Protein AF-A0A6I1LCX9-F1 (afdb_monomer_lite)

Sequence (262 aa):
MDWLRLWHDMPNDPKWRTIARISGQPISLVQAMYVHLLVDASRNVTRGHVTVTKEDIASALDVTDEQVEVVFLAMQGRVMDGDKLSGWEGRQPKREDSGNPETGAKSAAQRKKDQRDRERAEKENAGSHAPSRAVTKSHDRLDTDTEEDQKPPLPPLAENPAPTPDPKPKRKSRLPEPFNVTGDMRKWAAERAPGVSLVNETEKFVNYWRGNGSTKADWIATWRNWLLKAQEDANRRVIAPPRTSQPPLNMSSTAWAEEPIL

Radius of gyration: 34.53 Å; chains: 1; bounding box: 112×52×72 Å

Structure (mmCIF, N/CA/C/O backbone):
data_AF-A0A6I1LCX9-F1
#
_entry.id   AF-A0A6I1LCX9-F1
#
loop_
_atom_site.group_PDB
_atom_site.id
_atom_site.type_symbol
_atom_site.label_atom_id
_atom_site.label_alt_id
_atom_site.label_comp_id
_atom_site.label_asym_id
_atom_site.label_entity_id
_atom_site.label_seq_id
_atom_site.pdbx_PDB_ins_code
_atom_site.Cartn_x
_atom_site.Cartn_y
_atom_site.Cartn_z
_atom_site.occupancy
_atom_site.B_iso_or_equiv
_atom_site.auth_seq_id
_atom_site.auth_comp_id
_atom_site.auth_asym_id
_atom_site.auth_atom_id
_atom_site.pdbx_PDB_model_num
ATOM 1 N N . MET A 1 1 ? 2.646 14.060 -4.950 1.00 56.38 1 MET A N 1
ATOM 2 C CA . MET A 1 1 ? 1.528 13.147 -4.639 1.00 56.38 1 MET A CA 1
ATOM 3 C C . MET A 1 1 ? 2.176 11.875 -4.142 1.00 56.38 1 MET A C 1
ATOM 5 O O . MET A 1 1 ? 2.825 11.201 -4.936 1.00 56.38 1 MET A O 1
ATOM 9 N N . ASP A 1 2 ? 2.106 11.619 -2.843 1.00 78.44 2 ASP A N 1
ATOM 10 C CA . ASP A 1 2 ? 2.839 10.508 -2.233 1.00 78.44 2 ASP A CA 1
ATOM 11 C C . ASP A 1 2 ? 1.961 9.259 -2.203 1.00 78.44 2 ASP A C 1
ATOM 13 O O . ASP A 1 2 ? 0.737 9.351 -2.109 1.00 78.44 2 ASP A O 1
ATOM 17 N N . TRP A 1 3 ? 2.585 8.091 -2.318 1.00 83.88 3 TRP A N 1
ATOM 18 C CA . TRP A 1 3 ? 1.897 6.809 -2.425 1.00 83.88 3 TRP A CA 1
ATOM 19 C C . TRP A 1 3 ? 2.634 5.735 -1.621 1.00 83.88 3 TRP A C 1
ATOM 21 O O . TRP A 1 3 ? 3.833 5.839 -1.354 1.00 83.88 3 TRP A O 1
ATOM 31 N N . LEU A 1 4 ? 1.894 4.699 -1.235 1.00 90.31 4 LEU A N 1
ATOM 32 C CA . LEU A 1 4 ? 2.405 3.499 -0.577 1.00 90.31 4 LEU A CA 1
ATOM 33 C C . LEU A 1 4 ? 1.848 2.262 -1.276 1.00 90.31 4 LEU A C 1
ATOM 35 O O . LEU A 1 4 ? 0.843 2.338 -1.987 1.00 90.31 4 LEU A O 1
ATOM 39 N N . ARG A 1 5 ? 2.483 1.110 -1.071 1.00 89.56 5 ARG A N 1
ATOM 40 C CA . ARG A 1 5 ? 2.041 -0.155 -1.666 1.00 89.56 5 ARG A CA 1
ATOM 41 C C . ARG A 1 5 ? 1.150 -0.954 -0.731 1.00 89.56 5 ARG A C 1
ATOM 43 O O . ARG A 1 5 ? 1.492 -1.174 0.427 1.00 89.56 5 ARG A O 1
ATOM 50 N N . LEU A 1 6 ? 0.055 -1.473 -1.272 1.00 92.12 6 LEU A N 1
ATOM 51 C CA . LEU A 1 6 ? -0.697 -2.575 -0.680 1.00 92.12 6 LEU A CA 1
ATOM 52 C C . LEU A 1 6 ? -0.411 -3.844 -1.486 1.00 92.12 6 LEU A C 1
ATOM 54 O O . LEU A 1 6 ? -0.193 -3.783 -2.697 1.00 92.12 6 LEU A O 1
ATOM 58 N N . TRP A 1 7 ? -0.381 -4.994 -0.815 1.00 89.19 7 TRP A N 1
ATOM 59 C CA . TRP A 1 7 ? -0.272 -6.292 -1.481 1.00 89.19 7 TRP A CA 1
ATOM 60 C C . TRP A 1 7 ? -1.672 -6.832 -1.793 1.00 89.19 7 TRP A C 1
ATOM 62 O O . TRP A 1 7 ? -2.615 -6.553 -1.057 1.00 89.19 7 TRP A O 1
ATOM 72 N N . HIS A 1 8 ? -1.818 -7.603 -2.875 1.00 91.50 8 HIS A N 1
ATOM 73 C CA . HIS A 1 8 ? -3.132 -8.067 -3.350 1.00 91.50 8 HIS A CA 1
ATOM 74 C C . HIS A 1 8 ? -3.937 -8.827 -2.292 1.00 91.50 8 HIS A C 1
ATOM 76 O O . HIS A 1 8 ? -5.143 -8.638 -2.187 1.00 91.50 8 HIS A O 1
ATOM 82 N N . ASP A 1 9 ? -3.262 -9.645 -1.485 1.00 92.31 9 ASP A N 1
ATOM 83 C CA . ASP A 1 9 ? -3.901 -10.453 -0.446 1.00 92.31 9 ASP A CA 1
ATOM 84 C C . ASP A 1 9 ? -4.105 -9.698 0.882 1.00 92.31 9 ASP A C 1
ATOM 86 O O . ASP A 1 9 ? -4.509 -10.291 1.880 1.00 92.31 9 ASP A O 1
ATOM 90 N N . MET A 1 10 ? -3.837 -8.382 0.923 1.00 94.06 10 MET A N 1
ATOM 91 C CA . MET A 1 10 ? -3.996 -7.580 2.140 1.00 94.06 10 MET A CA 1
ATOM 92 C C . MET A 1 10 ? -5.406 -7.718 2.723 1.00 94.06 10 MET A C 1
ATOM 94 O O . MET A 1 10 ? -5.477 -8.104 3.882 1.00 94.06 10 MET A O 1
ATOM 98 N N . PRO A 1 11 ? -6.522 -7.550 1.985 1.00 94.56 11 PRO A N 1
ATOM 99 C CA . PRO A 1 11 ? -7.861 -7.658 2.579 1.00 94.56 11 PRO A CA 1
ATOM 100 C C . PRO A 1 11 ? -8.222 -9.062 3.097 1.00 94.56 11 PRO A C 1
ATOM 102 O O . PRO A 1 11 ? -9.166 -9.207 3.874 1.00 94.56 11 PRO A O 1
ATOM 105 N N . ASN A 1 12 ? -7.489 -10.104 2.693 1.00 94.50 12 ASN A N 1
ATOM 106 C CA . ASN A 1 12 ? -7.807 -11.495 3.019 1.00 94.50 12 ASN A CA 1
ATOM 107 C C . ASN A 1 12 ? -6.927 -12.101 4.122 1.00 94.50 12 ASN A C 1
ATOM 109 O O . ASN A 1 12 ? -7.307 -13.154 4.645 1.00 94.50 12 ASN A O 1
ATOM 113 N N . ASP A 1 13 ? -5.813 -11.450 4.495 1.00 94.50 13 ASP A N 1
ATOM 114 C CA . ASP A 1 13 ? -4.817 -11.973 5.444 1.00 94.50 13 ASP A CA 1
ATOM 115 C C . ASP A 1 13 ? -5.493 -12.511 6.732 1.00 94.50 13 ASP A C 1
ATOM 117 O O . ASP A 1 13 ? -6.259 -11.794 7.395 1.00 94.50 13 ASP A O 1
ATOM 121 N N . PRO A 1 14 ? -5.241 -13.778 7.127 1.00 95.06 14 PRO A N 1
ATOM 122 C CA . PRO A 1 14 ? -5.884 -14.402 8.287 1.00 95.06 14 PRO A CA 1
ATOM 123 C C . PRO A 1 14 ? -5.588 -13.688 9.617 1.00 95.06 14 PRO A C 1
ATOM 125 O O . PRO A 1 14 ? -6.328 -13.875 10.594 1.00 95.06 14 PRO A O 1
ATOM 128 N N . LYS A 1 15 ? -4.559 -12.829 9.674 1.00 95.25 15 LYS A N 1
ATOM 129 C CA . LYS A 1 15 ? -4.294 -11.970 10.835 1.00 95.25 15 LYS A CA 1
ATOM 130 C C . LYS A 1 15 ? -5.473 -11.055 11.154 1.00 95.25 15 LYS A C 1
ATOM 132 O O . LYS A 1 15 ? -5.780 -10.909 12.331 1.00 95.25 15 LYS A O 1
ATOM 137 N N . TRP A 1 16 ? -6.192 -10.516 10.165 1.00 97.19 16 TRP A N 1
ATOM 138 C CA . TRP A 1 16 ? -7.318 -9.605 10.425 1.00 97.19 16 TRP A CA 1
ATOM 139 C C . TRP A 1 16 ? -8.480 -10.295 11.131 1.00 97.19 16 TRP A C 1
ATOM 141 O O . TRP A 1 16 ? -9.010 -9.758 12.098 1.00 97.19 16 TRP A O 1
ATOM 151 N N . ARG A 1 17 ? -8.815 -11.526 10.722 1.00 96.50 17 ARG A N 1
ATOM 152 C CA . ARG A 1 17 ? -9.814 -12.362 11.416 1.00 96.50 17 ARG A CA 1
ATOM 153 C C . ARG A 1 17 ? -9.371 -12.702 12.842 1.00 96.50 17 ARG A C 1
ATOM 155 O O . ARG A 1 17 ? -10.195 -12.753 13.749 1.00 96.50 17 ARG A O 1
ATOM 162 N N . THR A 1 18 ? -8.069 -12.903 13.048 1.00 96.94 18 THR A N 1
ATOM 163 C CA . THR A 1 18 ? -7.496 -13.163 14.376 1.00 96.94 18 THR A CA 1
ATOM 164 C C . THR A 1 18 ? -7.564 -11.929 15.276 1.00 96.94 18 THR A C 1
ATOM 166 O O . THR A 1 18 ? -7.966 -12.055 16.428 1.00 96.94 18 THR A O 1
ATOM 169 N N . ILE A 1 19 ? -7.213 -10.751 14.754 1.00 97.62 19 ILE A N 1
ATOM 170 C CA . ILE A 1 19 ? -7.257 -9.471 15.473 1.00 97.62 19 ILE A CA 1
ATOM 171 C C . ILE A 1 19 ? -8.706 -9.120 15.824 1.00 97.62 19 ILE A C 1
ATOM 173 O O . ILE A 1 19 ? -8.991 -8.936 17.000 1.00 97.62 19 ILE A O 1
ATOM 177 N N . ALA A 1 20 ? -9.626 -9.156 14.853 1.00 97.56 20 ALA A N 1
ATOM 178 C CA . ALA A 1 20 ? -11.060 -8.913 15.053 1.00 97.56 20 ALA A CA 1
ATOM 179 C C . ALA A 1 20 ? -11.669 -9.802 16.155 1.00 97.56 20 ALA A C 1
ATOM 181 O O . ALA A 1 20 ? -12.400 -9.326 17.019 1.00 97.56 20 ALA A O 1
ATOM 182 N N . ARG A 1 21 ? -11.315 -11.095 16.183 1.00 97.38 21 ARG A N 1
ATOM 183 C CA . ARG A 1 21 ? -11.774 -12.031 17.224 1.00 97.38 21 ARG A CA 1
ATOM 184 C C . ARG A 1 21 ? -11.208 -11.723 18.617 1.00 97.38 21 ARG A C 1
ATOM 186 O O . ARG A 1 21 ? -11.840 -12.081 19.603 1.00 97.38 21 ARG A O 1
ATOM 193 N N . ILE A 1 22 ? -10.019 -11.125 18.710 1.00 96.94 22 ILE A N 1
ATOM 194 C CA . ILE A 1 22 ? -9.373 -10.782 19.990 1.00 96.94 22 ILE A CA 1
ATOM 195 C C . ILE A 1 22 ? -9.860 -9.423 20.505 1.00 96.94 22 ILE A C 1
ATOM 197 O O . ILE A 1 22 ? -10.099 -9.291 21.699 1.00 96.94 22 ILE A O 1
ATOM 201 N N . SER A 1 23 ? -10.032 -8.435 19.624 1.00 96.81 23 SER A N 1
ATOM 202 C CA . SER A 1 23 ? -10.511 -7.093 19.981 1.00 96.81 23 SER A CA 1
ATOM 203 C C . SER A 1 23 ? -12.036 -6.991 20.109 1.00 96.81 23 SER A C 1
ATOM 205 O O . SER A 1 23 ? -12.542 -5.982 20.593 1.00 96.81 23 SER A O 1
ATOM 207 N N . GLY A 1 24 ? -12.780 -7.992 19.625 1.00 97.31 24 GLY A N 1
ATOM 208 C CA . GLY A 1 24 ? -14.243 -7.957 19.536 1.00 97.31 24 GLY A CA 1
ATOM 209 C C . GLY A 1 24 ? -14.786 -6.996 18.469 1.00 97.31 24 GLY A C 1
ATOM 210 O O . GLY A 1 24 ? -15.997 -6.825 18.371 1.00 97.31 24 GLY A O 1
ATOM 211 N N . GLN A 1 25 ? -13.914 -6.373 17.670 1.00 98.00 25 GLN A N 1
ATOM 212 C CA . GLN A 1 25 ? -14.281 -5.360 16.678 1.00 98.00 25 GLN A CA 1
ATOM 213 C C . GLN A 1 25 ? -14.473 -5.954 15.273 1.00 98.00 25 GLN A C 1
ATOM 215 O O . GLN A 1 25 ? -13.854 -6.970 14.939 1.00 98.00 25 GLN A O 1
ATOM 220 N N . PRO A 1 26 ? -15.290 -5.326 14.406 1.00 97.38 26 PRO A N 1
ATOM 221 C CA . PRO A 1 26 ? -15.499 -5.807 13.045 1.00 97.38 26 PRO A CA 1
ATOM 222 C C . PRO A 1 26 ? -14.208 -5.760 12.215 1.00 97.38 26 PRO A C 1
ATOM 224 O O . PRO A 1 26 ? -13.372 -4.865 12.353 1.00 97.38 26 PRO A O 1
ATOM 227 N N . ILE A 1 27 ? -14.064 -6.715 11.291 1.00 96.88 27 ILE A N 1
ATOM 228 C CA . ILE A 1 27 ? -12.878 -6.827 10.425 1.00 96.88 27 ILE A CA 1
ATOM 229 C C . ILE A 1 27 ? -12.655 -5.581 9.551 1.00 96.88 27 ILE A C 1
ATOM 231 O O . ILE A 1 27 ? -11.511 -5.247 9.254 1.00 96.88 27 ILE A O 1
ATOM 235 N N . SER A 1 28 ? -13.727 -4.869 9.190 1.00 96.94 28 SER A N 1
ATOM 236 C CA . SER A 1 28 ? -13.670 -3.592 8.474 1.00 96.94 28 SER A CA 1
ATOM 237 C C . SER A 1 28 ? -12.917 -2.525 9.268 1.00 96.94 28 SER A C 1
ATOM 239 O O . SER A 1 28 ? -12.019 -1.898 8.714 1.00 96.94 28 SER A O 1
ATOM 241 N N . LEU A 1 29 ? -13.207 -2.374 10.567 1.00 97.38 29 LEU A N 1
ATOM 242 C CA . LEU A 1 29 ? -12.502 -1.432 11.441 1.00 97.38 29 LEU A CA 1
ATOM 243 C C . LEU A 1 29 ? -11.022 -1.808 11.574 1.00 97.38 29 LEU A C 1
ATOM 245 O O . LEU A 1 29 ? -10.152 -0.958 11.415 1.00 97.38 29 LEU A O 1
ATOM 249 N N . VAL A 1 30 ? -10.723 -3.096 11.771 1.00 97.81 30 VAL A N 1
ATOM 250 C CA . VAL A 1 30 ? -9.339 -3.600 11.842 1.00 97.81 30 VAL A CA 1
ATOM 251 C C . VAL A 1 30 ? -8.547 -3.269 10.568 1.00 97.81 30 VAL A C 1
ATOM 253 O O . VAL A 1 30 ? -7.400 -2.830 10.650 1.00 97.81 30 VAL A O 1
ATOM 256 N N . GLN A 1 31 ? -9.146 -3.457 9.390 1.00 97.50 31 GLN A N 1
ATOM 257 C CA . GLN A 1 31 ? -8.497 -3.148 8.112 1.00 97.50 31 GLN A CA 1
ATOM 258 C C . GLN A 1 31 ? -8.354 -1.640 7.882 1.00 97.50 31 GLN A C 1
ATOM 260 O O . GLN A 1 31 ? -7.280 -1.196 7.479 1.00 97.50 31 GLN A O 1
ATOM 265 N N . ALA A 1 32 ? -9.392 -0.853 8.178 1.00 97.31 32 ALA A N 1
ATOM 266 C CA . ALA A 1 32 ? -9.361 0.602 8.060 1.00 97.31 32 ALA A CA 1
ATOM 267 C C . ALA A 1 32 ? -8.274 1.212 8.959 1.00 97.31 32 ALA A C 1
ATOM 269 O O . ALA A 1 32 ? -7.414 1.949 8.475 1.00 97.31 32 ALA A O 1
ATOM 270 N N . MET A 1 33 ? -8.219 0.803 10.231 1.00 97.06 33 MET A N 1
ATOM 271 C CA . MET A 1 33 ? -7.155 1.197 11.154 1.00 97.06 33 MET A CA 1
ATOM 272 C C . MET A 1 33 ? -5.769 0.834 10.621 1.00 97.06 33 MET A C 1
ATOM 274 O O . MET A 1 33 ? -4.882 1.682 10.608 1.00 97.06 33 MET A O 1
ATOM 278 N N . TYR A 1 34 ? -5.567 -0.390 10.119 1.00 96.69 34 TYR A N 1
ATOM 279 C CA . TYR A 1 34 ? -4.268 -0.780 9.566 1.00 96.69 34 TYR A CA 1
ATOM 280 C C . TYR A 1 34 ? -3.856 0.072 8.352 1.00 96.69 34 TYR A C 1
ATOM 282 O O . TYR A 1 34 ? -2.681 0.412 8.208 1.00 96.69 34 TYR A O 1
ATOM 290 N N . VAL A 1 35 ? -4.808 0.470 7.503 1.00 96.06 35 VAL A N 1
ATOM 291 C CA . VAL A 1 35 ? -4.551 1.395 6.388 1.00 96.06 35 VAL A CA 1
ATOM 292 C C . VAL A 1 35 ? -4.183 2.795 6.893 1.00 96.06 35 VAL A C 1
ATOM 294 O O . VAL A 1 35 ? -3.235 3.378 6.369 1.00 96.06 35 VAL A O 1
ATOM 297 N N . HIS A 1 36 ? -4.840 3.315 7.934 1.00 95.62 36 HIS A N 1
ATOM 298 C CA . HIS A 1 36 ? -4.474 4.603 8.543 1.00 95.62 36 HIS A CA 1
ATOM 299 C C . HIS A 1 36 ? -3.053 4.564 9.128 1.00 95.62 36 HIS A C 1
ATOM 301 O O . HIS A 1 36 ? -2.239 5.436 8.819 1.00 95.62 36 HIS A O 1
ATOM 307 N N . LEU A 1 37 ? -2.712 3.500 9.866 1.00 95.31 37 LEU A N 1
ATOM 308 C CA . LEU A 1 37 ? -1.365 3.272 10.402 1.00 95.31 37 LEU A CA 1
ATOM 309 C C . LEU A 1 37 ? -0.307 3.170 9.284 1.00 95.31 37 LEU A C 1
ATOM 311 O O . LEU A 1 37 ? 0.779 3.729 9.413 1.00 95.31 37 LEU A O 1
ATOM 315 N N . LEU A 1 38 ? -0.612 2.502 8.162 1.00 94.75 38 LEU A N 1
ATOM 316 C CA . LEU A 1 38 ? 0.270 2.445 6.985 1.00 94.75 38 LEU A CA 1
ATOM 317 C C . LEU A 1 38 ? 0.491 3.825 6.342 1.00 94.75 38 LEU A C 1
ATOM 319 O O . LEU A 1 38 ? 1.610 4.122 5.916 1.00 94.75 38 LEU A O 1
ATOM 323 N N . VAL A 1 39 ? -0.559 4.646 6.232 1.00 93.94 39 VAL A N 1
ATOM 324 C CA . VAL A 1 39 ? -0.489 5.994 5.642 1.00 93.94 39 VAL A CA 1
ATOM 325 C C . VAL A 1 39 ? 0.350 6.924 6.511 1.00 93.94 39 VAL A C 1
ATOM 327 O O . VAL A 1 39 ? 1.242 7.595 5.986 1.00 93.94 39 VAL A O 1
ATOM 330 N N . ASP A 1 40 ? 0.117 6.917 7.822 1.00 93.81 40 ASP A N 1
ATOM 331 C CA . ASP A 1 40 ? 0.915 7.665 8.793 1.00 93.81 40 ASP A CA 1
ATOM 332 C C . ASP A 1 40 ? 2.386 7.217 8.755 1.00 93.81 40 ASP A C 1
ATOM 334 O O . ASP A 1 40 ? 3.278 8.018 8.472 1.00 93.81 40 ASP A O 1
ATOM 338 N N . ALA A 1 41 ? 2.646 5.908 8.837 1.00 92.62 41 ALA A N 1
ATOM 339 C CA . ALA A 1 41 ? 3.993 5.349 8.730 1.00 92.62 41 ALA A CA 1
ATOM 340 C C . ALA A 1 41 ? 4.692 5.623 7.384 1.00 92.62 41 ALA A C 1
ATOM 342 O O . ALA A 1 41 ? 5.926 5.625 7.320 1.00 92.62 41 ALA A O 1
ATOM 343 N N . SER A 1 42 ? 3.944 5.877 6.302 1.00 90.19 42 SER A N 1
ATOM 344 C CA . SER A 1 42 ? 4.514 6.308 5.018 1.00 90.19 42 SER A CA 1
ATOM 345 C C . SER A 1 42 ? 4.925 7.779 5.013 1.00 90.19 42 SER A C 1
ATOM 347 O O . SER A 1 42 ? 5.873 8.122 4.301 1.00 90.19 42 SER A O 1
ATOM 349 N N . ARG A 1 43 ? 4.199 8.625 5.755 1.00 87.50 43 ARG A N 1
ATOM 350 C CA . ARG A 1 43 ? 4.391 10.081 5.857 1.00 87.50 43 ARG A CA 1
ATOM 351 C C . ARG A 1 43 ? 5.376 10.486 6.954 1.00 87.50 43 ARG A C 1
ATOM 353 O O . ARG A 1 43 ? 5.979 11.550 6.847 1.00 87.50 43 ARG A O 1
ATOM 360 N N . ASN A 1 44 ? 5.548 9.651 7.974 1.00 85.38 44 ASN A N 1
ATOM 361 C CA . ASN A 1 44 ? 6.439 9.906 9.098 1.00 85.38 44 ASN A CA 1
ATOM 362 C C . ASN A 1 44 ? 7.900 10.096 8.641 1.00 85.38 44 ASN A C 1
ATOM 364 O O . ASN A 1 44 ? 8.407 9.371 7.777 1.00 85.38 44 ASN A O 1
ATOM 368 N N . VAL A 1 45 ? 8.594 11.044 9.281 1.00 81.31 45 VAL A N 1
ATOM 369 C CA . VAL A 1 45 ? 10.039 11.288 9.148 1.00 81.31 45 VAL A CA 1
ATOM 370 C C . VAL A 1 45 ? 10.821 9.985 9.345 1.00 81.31 45 VAL A C 1
ATOM 372 O O . VAL A 1 45 ? 11.683 9.636 8.530 1.00 81.31 45 VAL A O 1
ATOM 375 N N . THR A 1 46 ? 10.466 9.212 10.376 1.00 84.50 46 THR A N 1
ATOM 376 C CA . THR A 1 46 ? 11.034 7.884 10.634 1.00 84.50 46 THR A CA 1
ATOM 377 C C . THR A 1 46 ? 10.164 6.816 9.978 1.00 84.50 46 THR A C 1
ATOM 379 O O . THR A 1 46 ? 9.452 6.061 10.638 1.00 84.50 46 THR A O 1
ATOM 382 N N . ARG A 1 47 ? 10.210 6.765 8.644 1.00 83.25 47 ARG A N 1
ATOM 383 C CA . ARG A 1 47 ? 9.334 5.920 7.820 1.00 83.25 47 ARG A CA 1
ATOM 384 C C . ARG A 1 47 ? 9.206 4.479 8.347 1.00 83.25 47 ARG A C 1
ATOM 386 O O . ARG A 1 47 ? 10.216 3.818 8.593 1.00 83.25 47 ARG A O 1
ATOM 393 N N . GLY A 1 48 ? 7.974 3.992 8.474 1.00 88.69 48 GLY A N 1
ATOM 394 C CA . GLY A 1 48 ? 7.645 2.700 9.090 1.00 88.69 48 GLY A CA 1
ATOM 395 C C . GLY A 1 48 ? 7.281 2.760 10.575 1.00 88.69 48 GLY A C 1
ATOM 396 O O . GLY A 1 48 ? 6.892 1.730 11.123 1.00 88.69 48 GLY A O 1
ATOM 397 N N . HIS A 1 49 ? 7.375 3.935 11.203 1.00 91.19 49 HIS A N 1
ATOM 398 C CA . HIS A 1 49 ? 6.898 4.186 12.564 1.00 91.19 49 HIS A CA 1
ATOM 399 C C . HIS A 1 49 ? 5.610 5.003 12.532 1.00 91.19 49 HIS A C 1
ATOM 401 O O . HIS A 1 49 ? 5.438 5.873 11.678 1.00 91.19 49 HIS A O 1
ATOM 407 N N . VAL A 1 50 ? 4.729 4.716 13.474 1.00 92.25 50 VAL A N 1
ATOM 408 C CA . VAL A 1 50 ? 3.442 5.369 13.679 1.00 92.25 50 VAL A CA 1
ATOM 409 C C . VAL A 1 50 ? 3.610 6.480 14.719 1.00 92.25 50 VAL A C 1
ATOM 411 O O . VAL A 1 50 ? 4.330 6.319 15.699 1.00 92.25 50 VAL A O 1
ATOM 414 N N . THR A 1 51 ? 2.961 7.613 14.488 1.00 92.50 51 THR A N 1
ATOM 415 C CA . THR A 1 51 ? 2.872 8.773 15.388 1.00 92.50 51 THR A CA 1
ATOM 416 C C . THR A 1 51 ? 1.453 9.334 15.516 1.00 92.50 51 THR A C 1
ATOM 418 O O . THR A 1 51 ? 1.231 10.186 16.372 1.00 92.50 51 THR A O 1
ATOM 421 N N . VAL A 1 52 ? 0.499 8.886 14.689 1.00 90.81 52 VAL A N 1
ATOM 422 C CA . VAL A 1 52 ? -0.917 9.277 14.797 1.00 90.81 52 VAL A CA 1
ATOM 423 C C . VAL A 1 52 ? -1.507 8.875 16.154 1.00 90.81 52 VAL A C 1
ATOM 425 O O . VAL A 1 52 ? -1.213 7.796 16.677 1.00 90.81 52 VAL A O 1
ATOM 428 N N . THR A 1 53 ? -2.340 9.740 16.736 1.00 92.75 53 THR A N 1
ATOM 429 C CA . THR A 1 53 ? -2.972 9.462 18.031 1.00 92.75 53 THR A CA 1
ATOM 430 C C . THR A 1 53 ? -4.167 8.513 17.882 1.00 92.75 53 THR A C 1
ATOM 432 O O . THR A 1 53 ? -4.704 8.308 16.791 1.00 92.75 53 THR A O 1
ATOM 435 N N . LYS A 1 54 ? -4.608 7.914 18.996 1.00 93.12 54 LYS A N 1
ATOM 436 C CA . LYS A 1 54 ? -5.827 7.087 19.012 1.00 93.12 54 LYS A CA 1
ATOM 437 C C . LYS A 1 54 ? -7.071 7.935 18.717 1.00 93.12 54 LYS A C 1
ATOM 439 O O . LYS A 1 54 ? -7.902 7.502 17.927 1.00 93.12 54 LYS A O 1
ATOM 444 N N . GLU A 1 55 ? -7.123 9.143 19.279 1.00 94.38 55 GLU A N 1
ATOM 445 C CA . GLU A 1 55 ? -8.190 10.140 19.097 1.00 94.38 55 GLU A CA 1
ATOM 446 C C . GLU A 1 55 ? -8.335 10.560 17.620 1.00 94.38 55 GLU A C 1
ATOM 448 O O . GLU A 1 55 ? -9.449 10.638 17.099 1.00 94.38 55 GLU A O 1
ATOM 453 N N . ASP A 1 56 ? -7.218 10.752 16.903 1.00 94.94 56 ASP A N 1
ATOM 454 C CA . ASP A 1 56 ? -7.222 11.047 15.460 1.00 94.94 56 ASP A CA 1
ATOM 455 C C . ASP A 1 56 ? -7.805 9.883 14.641 1.00 94.94 56 ASP A C 1
ATOM 457 O O . ASP A 1 56 ? -8.576 10.099 13.706 1.00 94.94 56 ASP A O 1
ATOM 461 N N . ILE A 1 57 ? -7.442 8.634 14.972 1.00 96.00 57 ILE A N 1
ATOM 462 C CA . ILE A 1 57 ? -7.977 7.439 14.297 1.00 96.00 57 ILE A CA 1
ATOM 463 C C . ILE A 1 57 ? -9.471 7.275 14.598 1.00 96.00 57 ILE A C 1
ATOM 465 O O . ILE A 1 57 ? -10.234 6.974 13.682 1.00 96.00 57 ILE A O 1
ATOM 469 N N . ALA A 1 58 ? -9.880 7.478 15.851 1.00 96.81 58 ALA A N 1
ATOM 470 C CA . ALA A 1 58 ? -11.269 7.393 16.289 1.00 96.81 58 ALA A CA 1
ATOM 471 C C . ALA A 1 58 ? -12.143 8.413 15.545 1.00 96.81 58 ALA A C 1
ATOM 473 O O . ALA A 1 58 ? -13.123 8.041 14.895 1.00 96.81 58 ALA A O 1
ATOM 474 N N . SER A 1 59 ? -11.693 9.671 15.523 1.00 96.94 59 SER A N 1
ATOM 475 C CA . SER A 1 59 ? -12.329 10.777 14.799 1.00 96.94 59 SER A CA 1
ATOM 476 C C . SER A 1 59 ? -12.384 10.556 13.284 1.00 96.94 59 SER A C 1
ATOM 478 O O . SER A 1 59 ? -13.337 10.973 12.637 1.00 96.94 59 SER A O 1
ATOM 480 N N . ALA A 1 60 ? -11.370 9.913 12.695 1.00 95.56 60 ALA A N 1
ATOM 481 C CA . ALA A 1 60 ? -11.304 9.685 11.250 1.00 95.56 60 ALA A CA 1
ATOM 482 C C . ALA A 1 60 ? -12.085 8.449 10.762 1.00 95.56 60 ALA A C 1
ATOM 484 O O . ALA A 1 60 ? -12.213 8.266 9.550 1.00 95.56 60 ALA A O 1
ATOM 485 N N . LEU A 1 61 ? -12.552 7.589 11.674 1.00 96.38 61 LEU A N 1
ATOM 486 C CA . LEU A 1 61 ? -13.277 6.348 11.369 1.00 96.38 61 LEU A CA 1
ATOM 487 C C . LEU A 1 61 ? -14.682 6.289 11.997 1.00 96.38 61 LEU A C 1
ATOM 489 O O . LEU A 1 61 ? -15.331 5.250 11.887 1.00 96.38 61 LEU A O 1
ATOM 493 N N . ASP A 1 62 ? -15.138 7.373 12.634 1.00 96.94 62 ASP A N 1
ATOM 494 C CA . ASP A 1 62 ? -16.427 7.481 13.335 1.00 96.94 62 ASP A CA 1
ATOM 495 C C . ASP A 1 62 ? -16.636 6.381 14.407 1.00 96.94 62 ASP A C 1
ATOM 497 O O . ASP A 1 62 ? -17.704 5.773 14.515 1.00 96.94 62 ASP A O 1
ATOM 501 N N . VAL A 1 63 ? -15.598 6.106 15.209 1.00 96.62 63 VAL A N 1
ATOM 502 C CA . VAL A 1 63 ? -15.600 5.098 16.295 1.00 96.62 63 VAL A CA 1
ATOM 503 C C . VAL A 1 63 ? -15.109 5.685 17.619 1.00 96.62 63 VAL A C 1
ATOM 505 O O . VAL A 1 63 ? -14.585 6.794 17.647 1.00 96.62 63 VAL A O 1
ATOM 508 N N . THR A 1 64 ? -15.254 4.953 18.728 1.00 96.88 64 THR A N 1
ATOM 509 C CA . THR A 1 64 ? -14.731 5.398 20.033 1.00 96.88 64 THR A CA 1
ATOM 510 C C . THR A 1 64 ? -13.252 5.049 20.230 1.00 96.88 64 THR A C 1
ATOM 512 O O . THR A 1 64 ? -12.752 4.047 19.707 1.00 96.88 64 THR A O 1
ATOM 515 N N . ASP A 1 65 ? -12.562 5.832 21.062 1.00 95.56 65 ASP A N 1
ATOM 516 C CA . ASP A 1 65 ? -11.164 5.594 21.451 1.00 95.56 65 ASP A CA 1
ATOM 517 C C . ASP A 1 65 ? -10.954 4.198 22.057 1.00 95.56 65 ASP A C 1
ATOM 519 O O . ASP A 1 65 ? -9.939 3.552 21.796 1.00 95.56 65 ASP A O 1
ATOM 523 N N . GLU A 1 66 ? -11.939 3.690 22.807 1.00 96.19 66 GLU A N 1
ATOM 524 C CA . GLU A 1 66 ? -11.926 2.338 23.376 1.00 96.19 66 GLU A CA 1
ATOM 525 C C . GLU A 1 66 ? -11.864 1.263 22.278 1.00 96.19 66 GLU A C 1
ATOM 527 O O . GLU A 1 66 ? -11.090 0.309 22.384 1.00 96.19 66 GLU A O 1
ATOM 532 N N . GLN A 1 67 ? -12.634 1.426 21.191 1.00 96.69 67 GLN A N 1
ATOM 533 C CA . GLN A 1 67 ? -12.618 0.507 20.045 1.00 96.69 67 GLN A CA 1
ATOM 534 C C . GLN A 1 67 ? -11.269 0.540 19.316 1.00 96.69 67 GLN A C 1
ATOM 536 O O . GLN A 1 67 ? -10.765 -0.509 18.899 1.00 96.69 67 GLN A O 1
ATOM 541 N N . VAL A 1 68 ? -10.668 1.727 19.193 1.00 97.00 68 VAL A N 1
ATOM 542 C CA . VAL A 1 68 ? -9.322 1.911 18.632 1.00 97.00 68 VAL A CA 1
ATOM 543 C C . VAL A 1 68 ? -8.274 1.249 19.527 1.00 97.00 68 VAL A C 1
ATOM 545 O O . VAL A 1 68 ? -7.426 0.502 19.037 1.00 97.00 68 VAL A O 1
ATOM 548 N N . GLU A 1 69 ? -8.341 1.447 20.842 1.00 96.38 69 GLU A N 1
ATOM 549 C CA . GLU A 1 69 ? -7.382 0.888 21.794 1.00 96.38 69 GLU A CA 1
ATOM 550 C C . GLU A 1 69 ? -7.377 -0.646 21.794 1.00 96.38 69 GLU A C 1
ATOM 552 O O . GLU A 1 69 ? -6.306 -1.249 21.663 1.00 96.38 69 GLU A O 1
ATOM 557 N N . VAL A 1 70 ? -8.544 -1.303 21.846 1.00 97.69 70 VAL A N 1
ATOM 558 C CA . VAL A 1 70 ? -8.596 -2.779 21.829 1.00 97.69 70 VAL A CA 1
ATOM 559 C C . VAL A 1 70 ? -8.081 -3.376 20.515 1.00 97.69 70 VAL A C 1
ATOM 561 O O . VAL A 1 70 ? -7.478 -4.452 20.521 1.00 97.69 70 VAL A O 1
ATOM 564 N N . VAL A 1 71 ? -8.261 -2.688 19.381 1.00 97.50 71 VAL A N 1
ATOM 565 C CA . VAL A 1 71 ? -7.696 -3.1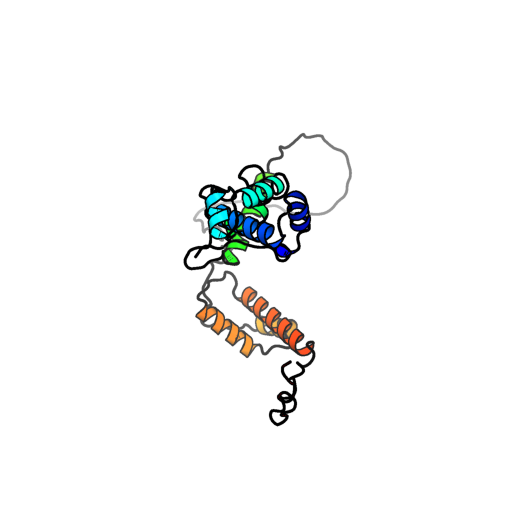15 18.090 1.00 97.50 71 VAL A CA 1
ATOM 566 C C . VAL A 1 71 ? -6.188 -2.886 18.049 1.00 97.50 71 VAL A C 1
ATOM 568 O O . VAL A 1 71 ? -5.458 -3.791 17.641 1.00 97.50 71 VAL A O 1
ATOM 571 N N . PHE A 1 72 ? -5.711 -1.725 18.502 1.00 96.25 72 PHE A N 1
ATOM 572 C CA . PHE A 1 72 ? -4.287 -1.392 18.549 1.00 96.25 72 PHE A CA 1
ATOM 573 C C . PHE A 1 72 ? -3.515 -2.401 19.411 1.00 96.25 72 PHE A C 1
ATOM 575 O O . PHE A 1 72 ? -2.518 -2.965 18.962 1.00 96.25 72 PHE A O 1
ATOM 582 N N . LEU A 1 73 ? -4.028 -2.728 20.603 1.00 96.06 73 LEU A N 1
ATOM 583 C CA . LEU A 1 73 ? -3.462 -3.764 21.474 1.00 96.06 73 LEU A CA 1
ATOM 584 C C . LEU A 1 73 ? -3.475 -5.154 20.815 1.00 96.06 73 LEU A C 1
ATOM 586 O O . LEU A 1 73 ? -2.493 -5.888 20.903 1.00 96.06 73 LEU A O 1
ATOM 590 N N . ALA A 1 74 ? -4.543 -5.520 20.100 1.00 97.06 74 ALA A N 1
ATOM 591 C CA . ALA A 1 74 ? -4.620 -6.802 19.396 1.00 97.06 74 ALA A CA 1
ATOM 592 C C . ALA A 1 74 ? -3.683 -6.893 18.165 1.00 97.06 74 ALA A C 1
ATOM 594 O O . ALA A 1 74 ? -3.289 -8.002 17.776 1.00 97.06 74 ALA A O 1
ATOM 595 N N . MET A 1 75 ? -3.304 -5.758 17.562 1.00 96.75 75 MET A N 1
ATOM 596 C CA . MET A 1 75 ? -2.333 -5.663 16.460 1.00 96.75 75 MET A CA 1
ATOM 597 C C . MET A 1 75 ? -0.872 -5.857 16.901 1.00 96.75 75 MET A C 1
ATOM 599 O O . MET A 1 75 ? -0.052 -6.318 16.089 1.00 96.75 75 MET A O 1
ATOM 603 N N . GLN A 1 76 ? -0.549 -5.547 18.162 1.00 95.81 76 GLN A N 1
ATOM 604 C CA . GLN A 1 76 ? 0.789 -5.727 18.733 1.00 95.81 76 GLN A CA 1
ATOM 605 C C . GLN A 1 76 ? 1.250 -7.191 18.652 1.00 95.81 76 GLN A C 1
ATOM 607 O O . GLN A 1 76 ? 0.466 -8.133 18.808 1.00 95.81 76 GLN A O 1
ATOM 612 N N . GLY A 1 77 ? 2.528 -7.391 18.327 1.00 92.19 77 GLY A N 1
ATOM 613 C CA . GLY A 1 77 ? 3.134 -8.710 18.112 1.00 92.19 77 GLY A CA 1
ATOM 614 C C . GLY A 1 77 ? 2.636 -9.466 16.868 1.00 92.19 77 GLY A C 1
ATOM 615 O O . GLY A 1 77 ? 3.058 -10.598 16.638 1.00 92.19 77 GLY A O 1
ATOM 616 N N . ARG A 1 78 ? 1.740 -8.880 16.053 1.00 93.50 78 ARG A N 1
ATOM 617 C CA . ARG A 1 78 ? 1.203 -9.496 14.818 1.00 93.50 78 ARG A CA 1
ATOM 618 C C . ARG A 1 78 ? 1.531 -8.706 13.566 1.00 93.50 78 ARG A C 1
ATOM 620 O O . ARG A 1 78 ? 1.971 -9.283 12.572 1.00 93.50 78 ARG A O 1
ATOM 627 N N . VAL A 1 79 ? 1.243 -7.408 13.597 1.00 94.19 79 VAL A N 1
ATOM 628 C CA . VAL A 1 79 ? 1.424 -6.499 12.455 1.00 94.19 79 VAL A CA 1
ATOM 629 C C . VAL A 1 79 ? 2.241 -5.261 12.809 1.00 94.19 79 VAL A C 1
ATOM 631 O O . VAL A 1 79 ? 2.786 -4.631 11.900 1.00 94.19 79 VAL A O 1
ATOM 634 N N . MET A 1 80 ? 2.414 -4.983 14.099 1.00 94.69 80 MET A N 1
ATOM 635 C CA . MET A 1 80 ? 3.266 -3.931 14.648 1.00 94.69 80 MET A CA 1
ATOM 636 C C . MET A 1 80 ? 3.941 -4.389 15.947 1.00 94.69 80 MET A C 1
ATOM 638 O O . MET A 1 80 ? 3.521 -5.386 16.540 1.00 94.69 80 MET A O 1
ATOM 642 N N . ASP A 1 81 ? 4.997 -3.683 16.334 1.00 92.75 81 ASP A N 1
ATOM 643 C CA . ASP A 1 81 ? 5.778 -3.882 17.555 1.00 92.75 81 ASP A CA 1
ATOM 644 C C . ASP A 1 81 ? 6.107 -2.501 18.143 1.00 92.75 81 ASP A C 1
ATOM 646 O O . ASP A 1 81 ? 6.852 -1.719 17.542 1.00 92.75 81 ASP A O 1
ATOM 650 N N . GLY A 1 82 ? 5.437 -2.153 19.244 1.00 92.12 82 GLY A N 1
ATO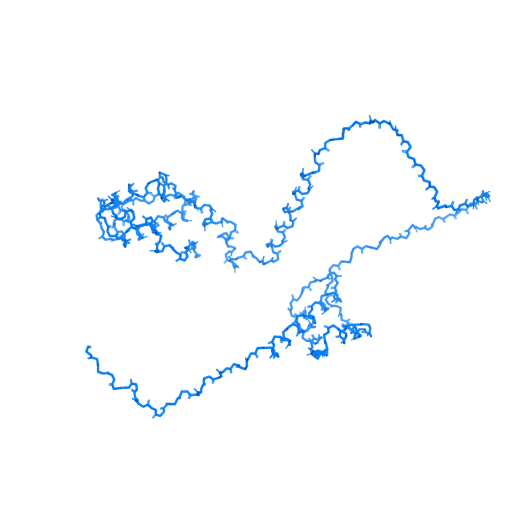M 651 C CA . GLY A 1 82 ? 5.326 -0.770 19.703 1.00 92.12 82 GLY A CA 1
ATOM 652 C C . GLY A 1 82 ? 4.744 0.109 18.594 1.00 92.12 82 GLY A C 1
ATOM 653 O O . GLY A 1 82 ? 3.694 -0.205 18.027 1.00 92.12 82 GLY A O 1
ATOM 654 N N . ASP A 1 83 ? 5.470 1.164 18.238 1.00 91.56 83 ASP A N 1
ATOM 655 C CA . ASP A 1 83 ? 5.085 2.099 17.177 1.00 91.56 83 ASP A CA 1
ATOM 656 C C . ASP A 1 83 ? 5.559 1.661 15.781 1.00 91.56 83 ASP A C 1
ATOM 658 O O . ASP A 1 83 ? 5.238 2.304 14.782 1.00 91.56 83 ASP A O 1
ATOM 662 N N . LYS A 1 84 ? 6.342 0.580 15.661 1.00 93.38 84 LYS A N 1
ATOM 663 C CA . LYS A 1 84 ? 6.922 0.159 14.381 1.00 93.38 84 LYS A CA 1
ATOM 664 C C . LYS A 1 84 ? 6.036 -0.857 13.665 1.00 93.38 84 LYS A C 1
ATOM 666 O O . LYS A 1 84 ? 5.715 -1.915 14.201 1.00 93.38 84 LYS A O 1
ATOM 671 N N . LEU A 1 85 ? 5.722 -0.609 12.393 1.00 94.31 85 LEU A N 1
ATOM 672 C CA . LEU A 1 85 ? 5.040 -1.596 11.557 1.00 94.31 85 LEU A CA 1
ATOM 673 C C . LEU A 1 85 ? 5.979 -2.751 11.184 1.00 94.31 85 LEU A C 1
ATOM 675 O O . LEU A 1 85 ? 7.047 -2.564 10.595 1.00 94.31 85 LEU A O 1
ATOM 679 N N . SER A 1 86 ? 5.544 -3.978 11.476 1.00 92.31 86 SER A N 1
ATOM 680 C CA . SER A 1 86 ? 6.264 -5.195 11.093 1.00 92.31 86 SER A CA 1
ATOM 681 C C . SER A 1 86 ? 6.431 -5.273 9.572 1.00 92.31 86 SER A C 1
ATOM 683 O O . SER A 1 86 ? 5.559 -4.837 8.812 1.00 92.31 86 SER A O 1
ATOM 685 N N . GLY A 1 87 ? 7.539 -5.858 9.105 1.00 88.12 87 GLY A N 1
ATOM 686 C CA . GLY A 1 87 ? 7.792 -6.128 7.682 1.00 88.12 87 GLY A CA 1
ATOM 687 C C . GLY A 1 87 ? 7.729 -4.904 6.756 1.00 88.12 87 GLY A C 1
ATOM 688 O O . GLY A 1 87 ? 7.584 -5.074 5.543 1.00 88.12 87 GLY A O 1
ATOM 689 N N . TRP A 1 88 ? 7.808 -3.688 7.308 1.00 91.31 88 TRP A N 1
ATOM 690 C CA . TRP A 1 88 ? 7.695 -2.437 6.565 1.00 91.31 88 TRP A CA 1
ATOM 691 C C . TRP A 1 88 ? 8.756 -2.329 5.470 1.00 91.31 88 TRP A C 1
ATOM 693 O O . TRP A 1 88 ? 8.430 -2.056 4.319 1.00 91.31 88 TRP A O 1
ATOM 703 N N . GLU A 1 89 ? 10.015 -2.618 5.793 1.00 87.81 89 GLU A N 1
ATOM 704 C CA . GLU A 1 89 ? 11.156 -2.464 4.888 1.00 87.81 89 GLU A CA 1
ATOM 705 C C . GLU A 1 89 ? 11.070 -3.381 3.658 1.00 87.81 89 GLU A C 1
ATOM 707 O O . GLU A 1 89 ? 11.524 -3.006 2.576 1.00 87.81 89 GLU A O 1
ATOM 712 N N . GLY A 1 90 ? 10.454 -4.559 3.810 1.00 85.50 90 GLY A N 1
ATOM 713 C CA . GLY A 1 90 ? 10.189 -5.488 2.708 1.00 85.50 90 GLY A CA 1
ATOM 714 C C . GLY A 1 90 ? 8.981 -5.091 1.854 1.00 85.50 90 GLY A C 1
ATOM 715 O O . GLY A 1 90 ? 8.990 -5.318 0.646 1.00 85.50 90 GLY A O 1
ATOM 716 N N . ARG A 1 91 ? 7.954 -4.476 2.459 1.00 86.19 91 ARG A N 1
ATOM 717 C CA . ARG A 1 91 ? 6.737 -4.016 1.761 1.00 86.19 91 ARG A CA 1
ATOM 718 C C . ARG A 1 91 ? 6.902 -2.658 1.073 1.00 86.19 91 ARG A C 1
ATOM 720 O O . ARG A 1 91 ? 6.320 -2.454 0.013 1.00 86.19 91 ARG A O 1
ATOM 727 N N . GLN A 1 92 ? 7.705 -1.759 1.646 1.00 88.25 92 GLN A N 1
ATOM 728 C CA . GLN A 1 92 ? 7.899 -0.377 1.190 1.00 88.25 92 GLN A CA 1
ATOM 729 C C . GLN A 1 92 ? 9.383 -0.032 0.898 1.00 88.25 92 GLN A C 1
ATOM 731 O O . GLN A 1 92 ? 9.966 0.839 1.561 1.00 88.25 92 GLN A O 1
ATOM 736 N N . PRO A 1 93 ? 10.043 -0.683 -0.088 1.00 80.75 93 PRO A N 1
ATOM 737 C CA . PRO A 1 93 ? 11.418 -0.365 -0.477 1.00 80.75 93 PRO A CA 1
ATOM 738 C C . PRO A 1 93 ? 11.662 1.124 -0.789 1.00 80.75 93 PRO A C 1
ATOM 740 O O . PRO A 1 93 ? 11.294 1.634 -1.850 1.00 80.75 93 PRO A O 1
ATOM 743 N N . LYS A 1 94 ? 12.418 1.807 0.086 1.00 66.19 94 LYS A N 1
ATOM 744 C CA . LYS A 1 94 ? 12.768 3.243 -0.023 1.00 66.19 94 LYS A CA 1
ATOM 745 C C . LYS A 1 94 ? 13.365 3.646 -1.383 1.00 66.19 94 LYS A C 1
ATOM 747 O O . LYS A 1 94 ? 13.218 4.789 -1.800 1.00 66.19 94 LYS A O 1
ATOM 752 N N . ARG A 1 95 ? 14.027 2.720 -2.091 1.00 60.25 95 ARG A N 1
ATOM 753 C CA . ARG A 1 95 ? 14.647 2.921 -3.422 1.00 60.25 95 ARG A CA 1
ATOM 754 C C . ARG A 1 95 ? 13.642 3.082 -4.574 1.00 60.25 95 ARG A C 1
ATOM 756 O O . ARG A 1 95 ? 14.032 3.553 -5.642 1.00 60.25 95 ARG A O 1
ATOM 763 N N . GLU A 1 96 ? 12.408 2.631 -4.388 1.00 53.31 96 GLU A N 1
ATOM 764 C CA . GLU A 1 96 ? 11.366 2.626 -5.422 1.00 53.31 96 GLU A CA 1
ATOM 765 C C . GLU A 1 96 ? 10.287 3.675 -5.146 1.00 53.31 96 GLU A C 1
ATOM 767 O O . GLU A 1 96 ? 9.813 4.290 -6.093 1.00 53.31 96 GLU A O 1
ATOM 772 N N . ASP A 1 97 ? 9.998 3.956 -3.871 1.00 51.19 97 ASP A N 1
ATOM 773 C CA . ASP A 1 97 ? 9.092 5.045 -3.473 1.00 51.19 97 ASP A CA 1
ATOM 774 C C . ASP A 1 97 ? 9.774 6.428 -3.554 1.00 51.19 97 ASP A C 1
ATOM 776 O O . ASP A 1 97 ? 9.098 7.451 -3.604 1.00 51.19 97 ASP A O 1
ATOM 780 N N . SER A 1 98 ? 11.114 6.484 -3.638 1.00 47.91 98 SER A N 1
ATOM 781 C CA . SER A 1 98 ? 11.858 7.702 -4.013 1.00 47.91 98 SER A CA 1
ATOM 782 C C . SER A 1 98 ? 11.747 7.978 -5.518 1.00 47.91 98 SER A C 1
ATOM 784 O O . SER A 1 98 ? 12.728 7.974 -6.269 1.00 47.91 98 SER A O 1
ATOM 786 N N . GLY A 1 99 ? 10.515 8.218 -5.963 1.00 47.69 99 GLY A N 1
ATOM 787 C CA . GLY A 1 99 ? 10.221 8.753 -7.281 1.00 47.69 99 GLY A CA 1
ATOM 788 C C . GLY A 1 99 ? 10.761 10.178 -7.403 1.00 47.69 99 GLY A C 1
ATOM 789 O O . GLY A 1 99 ? 10.415 11.052 -6.615 1.00 47.69 99 GLY A O 1
ATOM 790 N N . ASN A 1 100 ? 11.596 10.421 -8.415 1.00 46.62 100 ASN A N 1
ATOM 791 C CA . ASN A 1 100 ? 11.919 11.779 -8.852 1.00 46.62 100 ASN A CA 1
ATOM 792 C C . ASN A 1 100 ? 10.599 12.509 -9.186 1.00 46.62 100 ASN A C 1
ATOM 794 O O . ASN A 1 100 ? 9.826 11.922 -9.954 1.00 46.62 100 ASN A O 1
ATOM 798 N N . PRO A 1 101 ? 10.322 13.727 -8.674 1.00 49.16 101 PRO A N 1
ATOM 799 C CA . PRO A 1 101 ? 9.025 14.394 -8.844 1.00 49.16 101 PRO A CA 1
ATOM 800 C C . PRO A 1 101 ? 8.553 14.580 -10.299 1.00 49.16 101 PRO A C 1
ATOM 802 O O . PRO A 1 101 ? 7.354 14.714 -10.513 1.00 49.16 101 PRO A O 1
ATOM 805 N N . GLU A 1 102 ? 9.441 14.517 -11.299 1.00 48.41 102 GLU A N 1
ATOM 806 C CA . GLU A 1 102 ? 9.056 14.510 -12.724 1.00 48.41 102 GLU A CA 1
ATOM 807 C C . GLU A 1 102 ? 8.824 13.121 -13.350 1.00 48.41 102 GLU A C 1
ATOM 809 O O . GLU A 1 102 ? 8.206 13.029 -14.405 1.00 48.41 102 GLU A O 1
ATOM 814 N N . THR A 1 103 ? 9.375 12.031 -12.797 1.00 51.12 103 THR A N 1
ATOM 815 C CA . THR A 1 103 ? 9.488 10.749 -13.543 1.00 51.12 103 THR A CA 1
ATOM 816 C C . THR A 1 103 ? 9.197 9.467 -12.762 1.00 51.12 103 THR A C 1
ATOM 818 O O . THR A 1 103 ? 9.191 8.399 -13.371 1.00 51.12 103 THR A O 1
ATOM 821 N N . GLY A 1 104 ? 8.915 9.536 -11.455 1.00 50.66 104 GLY A N 1
ATOM 822 C CA . GLY A 1 104 ? 8.187 8.507 -10.685 1.00 50.66 104 GLY A CA 1
ATOM 823 C C . GLY A 1 104 ? 8.842 7.129 -10.471 1.00 50.66 104 GLY A C 1
ATOM 824 O O . GLY A 1 104 ? 8.529 6.464 -9.491 1.00 50.66 104 GLY A O 1
ATOM 825 N N . ALA A 1 105 ? 9.764 6.684 -11.326 1.00 53.56 105 ALA A N 1
ATOM 826 C CA . ALA A 1 105 ? 10.422 5.386 -11.223 1.00 53.56 105 ALA A CA 1
ATOM 827 C C . ALA A 1 105 ? 11.842 5.419 -11.803 1.00 53.56 105 ALA A C 1
ATOM 829 O O . ALA A 1 105 ? 12.100 6.015 -12.851 1.00 53.56 105 ALA A O 1
ATOM 830 N N . LYS A 1 106 ? 12.776 4.675 -11.192 1.00 50.59 106 LYS A N 1
ATOM 831 C CA . LYS A 1 106 ? 14.091 4.424 -11.804 1.00 50.59 106 LYS A CA 1
ATOM 832 C C . LYS A 1 106 ? 13.899 3.765 -13.175 1.00 50.59 106 LYS A C 1
ATOM 834 O O . LYS A 1 106 ? 13.381 2.647 -13.249 1.00 50.59 106 LYS A O 1
ATOM 839 N N . SER A 1 107 ? 14.361 4.423 -14.241 1.00 54.25 107 SER A N 1
ATOM 840 C CA . SER A 1 107 ? 14.409 3.854 -15.597 1.00 54.25 107 SER A CA 1
ATOM 841 C C . SER A 1 107 ? 15.107 2.488 -15.596 1.00 54.25 107 SER A C 1
ATOM 843 O O . SER A 1 107 ? 16.056 2.266 -14.837 1.00 54.25 107 SER A O 1
ATOM 845 N N . ALA A 1 108 ? 14.678 1.569 -16.466 1.00 54.66 108 ALA A N 1
ATOM 846 C CA . ALA A 1 108 ? 15.270 0.233 -16.591 1.00 54.66 108 ALA A CA 1
ATOM 847 C C . ALA A 1 108 ? 16.797 0.275 -16.825 1.00 54.66 108 ALA A C 1
ATOM 849 O O . ALA A 1 108 ? 17.528 -0.594 -16.346 1.00 54.66 108 ALA A O 1
ATOM 850 N N . ALA A 1 109 ? 17.295 1.328 -17.487 1.00 57.28 109 ALA A N 1
ATOM 851 C CA . ALA A 1 109 ? 18.725 1.576 -17.661 1.00 57.28 109 ALA A CA 1
ATOM 852 C C . ALA A 1 109 ? 19.459 1.803 -16.324 1.00 57.28 109 ALA A C 1
ATOM 854 O O . ALA A 1 109 ? 20.550 1.265 -16.130 1.00 57.28 109 ALA A O 1
ATOM 855 N N . GLN A 1 110 ? 18.840 2.538 -15.393 1.00 64.75 110 GLN A N 1
ATOM 856 C CA . GLN A 1 110 ? 19.378 2.805 -14.059 1.00 64.75 110 GLN A CA 1
ATOM 857 C C . GLN A 1 110 ? 19.331 1.548 -13.184 1.00 64.75 110 GLN A C 1
ATOM 859 O O . GLN A 1 110 ? 20.320 1.215 -12.539 1.00 64.75 110 GLN A O 1
ATOM 864 N N . ARG A 1 111 ? 18.228 0.780 -13.232 1.00 71.56 111 ARG A N 1
ATOM 865 C CA . ARG A 1 111 ? 18.106 -0.506 -12.511 1.00 71.56 111 ARG A CA 1
ATOM 866 C C . ARG A 1 111 ? 19.244 -1.461 -12.885 1.00 71.56 111 ARG A C 1
ATOM 868 O O . ARG A 1 111 ? 19.898 -2.007 -12.001 1.00 71.56 111 ARG A O 1
ATOM 875 N N . LYS A 1 112 ? 19.531 -1.584 -14.189 1.00 77.31 112 LYS A N 1
ATOM 876 C CA . LYS A 1 112 ? 20.610 -2.431 -14.723 1.00 77.31 112 LYS A CA 1
ATOM 877 C C . LYS A 1 112 ? 22.016 -1.838 -14.527 1.00 77.31 112 LYS A C 1
ATOM 879 O O . LYS A 1 112 ? 22.993 -2.560 -14.698 1.00 77.31 112 LYS A O 1
ATOM 884 N N . LYS A 1 113 ? 22.148 -0.545 -14.202 1.00 79.00 113 LYS A N 1
ATOM 885 C CA . LYS A 1 113 ? 23.422 0.054 -13.767 1.00 79.00 113 LYS A CA 1
ATOM 886 C C . LYS A 1 113 ? 23.698 -0.318 -12.312 1.00 79.00 113 LYS A C 1
ATOM 888 O O . LYS A 1 113 ? 24.665 -1.022 -12.061 1.00 79.00 113 LYS A O 1
ATOM 893 N N . ASP A 1 114 ? 22.776 0.031 -11.417 1.00 75.31 114 ASP A N 1
ATOM 894 C CA . ASP A 1 114 ? 22.851 -0.265 -9.983 1.00 75.31 114 ASP A CA 1
ATOM 895 C C . ASP A 1 114 ? 23.059 -1.777 -9.701 1.00 75.31 114 ASP A C 1
ATOM 897 O O . ASP A 1 114 ? 23.666 -2.132 -8.697 1.00 75.31 114 ASP A O 1
ATOM 901 N N . GLN A 1 115 ? 22.559 -2.675 -10.566 1.00 76.81 115 GLN A N 1
ATOM 902 C CA . GLN A 1 115 ? 22.839 -4.119 -10.494 1.00 76.81 115 GLN A CA 1
ATOM 903 C C . GLN A 1 115 ? 24.311 -4.447 -10.797 1.00 76.81 115 GLN A C 1
ATOM 905 O O . GLN A 1 115 ? 24.964 -5.095 -9.987 1.00 76.81 115 GLN A O 1
ATOM 910 N N . ARG A 1 116 ? 24.849 -3.986 -11.936 1.00 83.56 116 ARG A N 1
ATOM 911 C CA . ARG A 1 116 ? 26.251 -4.247 -12.314 1.00 83.56 116 ARG A CA 1
ATOM 912 C C . ARG A 1 116 ? 27.239 -3.650 -11.320 1.00 83.56 116 ARG A C 1
ATOM 914 O O . ARG A 1 116 ? 28.294 -4.228 -11.099 1.00 83.56 116 ARG A O 1
ATOM 921 N N . ASP A 1 117 ? 26.900 -2.504 -10.737 1.00 78.19 117 ASP A N 1
ATOM 922 C CA . ASP A 1 117 ? 27.748 -1.843 -9.747 1.00 78.19 117 ASP A CA 1
ATOM 923 C C . ASP A 1 117 ? 27.820 -2.682 -8.444 1.00 78.19 117 ASP A C 1
ATOM 925 O O . ASP A 1 117 ? 28.877 -2.746 -7.822 1.00 78.19 117 ASP A O 1
ATOM 929 N N . ARG A 1 118 ? 26.753 -3.425 -8.087 1.00 81.69 118 ARG A N 1
ATOM 930 C CA . ARG A 1 118 ? 26.760 -4.422 -6.991 1.00 81.69 118 ARG A CA 1
ATOM 931 C C . ARG A 1 118 ? 27.548 -5.682 -7.345 1.00 81.69 118 ARG A C 1
ATOM 933 O O . ARG A 1 118 ? 28.436 -6.054 -6.592 1.00 81.69 118 ARG A O 1
ATOM 940 N N . GLU A 1 119 ? 27.285 -6.281 -8.509 1.00 79.38 119 GLU A N 1
ATOM 941 C CA . GLU A 1 119 ? 28.016 -7.465 -9.003 1.00 79.38 119 GLU A CA 1
ATOM 942 C C . GLU A 1 119 ? 29.529 -7.197 -9.120 1.00 79.38 119 GLU A C 1
ATOM 944 O O . GLU A 1 119 ? 30.352 -8.099 -8.961 1.00 79.38 119 GLU A O 1
ATOM 949 N N . ARG A 1 120 ? 29.908 -5.945 -9.405 1.00 77.19 120 ARG A N 1
ATOM 950 C CA . ARG A 1 120 ? 31.299 -5.493 -9.409 1.00 77.19 120 ARG A CA 1
ATOM 951 C C . ARG A 1 120 ? 31.868 -5.374 -7.995 1.00 77.19 120 ARG A C 1
ATOM 953 O O . ARG A 1 120 ? 32.944 -5.910 -7.759 1.00 77.19 120 ARG A O 1
ATOM 960 N N . ALA A 1 121 ? 31.152 -4.733 -7.071 1.00 72.19 121 ALA A N 1
ATOM 961 C CA . ALA A 1 121 ? 31.584 -4.608 -5.679 1.00 72.19 121 ALA A CA 1
ATOM 962 C C . ALA A 1 121 ? 31.722 -5.976 -4.982 1.00 72.19 121 ALA A C 1
ATOM 964 O O . ALA A 1 121 ? 32.678 -6.193 -4.245 1.00 72.19 121 ALA A O 1
ATOM 965 N N . GLU A 1 122 ? 30.826 -6.928 -5.258 1.00 71.94 122 GLU A N 1
ATOM 966 C CA . GLU A 1 122 ? 30.925 -8.307 -4.757 1.00 71.94 122 GLU A CA 1
ATOM 967 C C . GLU A 1 122 ? 32.173 -9.024 -5.294 1.00 71.94 122 GLU A C 1
ATOM 969 O O . GLU A 1 122 ? 32.883 -9.671 -4.527 1.00 71.94 122 GLU A O 1
ATOM 974 N N . LYS A 1 123 ? 32.500 -8.855 -6.583 1.00 66.81 123 LYS A N 1
ATOM 975 C CA . LYS A 1 123 ? 33.733 -9.402 -7.179 1.00 66.81 123 LYS A CA 1
ATOM 976 C C . LYS A 1 123 ? 35.005 -8.742 -6.652 1.00 66.81 123 LYS A C 1
ATOM 978 O O . LYS A 1 123 ? 36.003 -9.431 -6.478 1.00 66.81 123 LYS A O 1
ATOM 983 N N . GLU A 1 124 ? 34.976 -7.436 -6.399 1.00 63.22 124 GLU A N 1
ATOM 984 C CA . GLU A 1 124 ? 36.105 -6.706 -5.811 1.00 63.22 124 GLU A CA 1
ATOM 985 C C . GLU A 1 124 ? 36.314 -7.110 -4.334 1.00 63.22 124 GLU A C 1
ATOM 987 O O . GLU A 1 124 ? 37.454 -7.274 -3.908 1.00 63.22 124 GLU A O 1
ATOM 992 N N . ASN A 1 125 ? 35.244 -7.390 -3.578 1.00 58.75 125 ASN A N 1
ATOM 993 C CA . ASN A 1 125 ? 35.334 -7.837 -2.180 1.00 58.75 125 ASN A CA 1
ATOM 994 C C . ASN A 1 125 ? 35.739 -9.324 -2.038 1.00 58.75 125 ASN A C 1
ATOM 996 O O . ASN A 1 125 ? 36.480 -9.691 -1.123 1.00 58.75 125 ASN A O 1
ATOM 1000 N N . ALA A 1 126 ? 35.330 -10.180 -2.985 1.00 56.25 126 ALA A N 1
ATOM 1001 C CA . ALA A 1 126 ? 35.719 -11.595 -3.051 1.00 56.25 126 ALA A CA 1
ATOM 1002 C C . ALA A 1 126 ? 37.212 -11.828 -3.386 1.00 56.25 126 ALA A C 1
ATOM 1004 O O . ALA A 1 126 ? 37.685 -12.961 -3.321 1.00 56.25 126 ALA A O 1
ATOM 1005 N N . GLY A 1 127 ? 37.971 -10.779 -3.724 1.00 50.69 127 GLY A N 1
ATOM 1006 C CA . GLY A 1 127 ? 39.406 -10.852 -4.027 1.00 50.69 127 GLY A CA 1
ATOM 1007 C C . GLY A 1 127 ? 40.344 -10.931 -2.812 1.00 50.69 127 GLY A C 1
ATOM 1008 O O . GLY A 1 127 ? 41.555 -10.832 -2.988 1.00 50.69 127 GLY A O 1
ATOM 1009 N N . SER A 1 128 ? 39.823 -11.074 -1.586 1.00 44.66 128 SER A N 1
ATOM 1010 C CA . SER A 1 128 ? 40.586 -10.942 -0.331 1.00 44.66 128 SER A CA 1
ATOM 1011 C C . SER A 1 128 ? 40.836 -12.267 0.418 1.00 44.66 128 SER A C 1
ATOM 1013 O O . SER A 1 128 ? 40.657 -12.372 1.633 1.00 44.66 128 SER A O 1
ATOM 1015 N N . HIS A 1 129 ? 41.335 -13.288 -0.287 1.00 40.22 129 HIS A N 1
ATOM 1016 C CA . HIS A 1 129 ? 41.942 -14.464 0.349 1.00 40.22 129 HIS A CA 1
ATOM 1017 C C . HIS A 1 129 ? 43.438 -14.562 0.020 1.00 40.22 129 HIS A C 1
ATOM 1019 O O . HIS A 1 129 ? 43.846 -14.596 -1.138 1.00 40.22 129 HIS A O 1
ATOM 1025 N N . ALA A 1 130 ? 44.251 -14.539 1.079 1.00 37.31 130 ALA A N 1
ATOM 1026 C CA . ALA A 1 130 ? 45.706 -14.423 1.027 1.00 37.31 130 ALA A CA 1
ATOM 1027 C C . ALA A 1 130 ? 46.396 -15.729 0.571 1.00 37.31 130 ALA A C 1
ATOM 1029 O O . ALA A 1 130 ? 45.864 -16.817 0.802 1.00 37.31 130 ALA A O 1
ATOM 1030 N N . PRO A 1 131 ? 47.597 -15.651 -0.036 1.00 42.53 131 PRO A N 1
ATOM 1031 C CA . PRO A 1 131 ? 48.294 -16.824 -0.548 1.00 42.53 131 PRO A CA 1
ATOM 1032 C C . PRO A 1 131 ? 48.901 -17.660 0.582 1.00 42.53 131 PRO A C 1
ATOM 1034 O O . PRO A 1 131 ? 49.601 -17.136 1.451 1.00 42.53 131 PRO A O 1
ATOM 1037 N N . SER A 1 132 ? 48.720 -18.980 0.528 1.00 37.31 132 SER A N 1
ATOM 1038 C CA . SER A 1 132 ? 49.372 -19.911 1.448 1.00 37.31 132 SER A CA 1
ATOM 1039 C C . SER A 1 132 ? 50.165 -21.009 0.725 1.00 37.31 132 SER A C 1
ATOM 1041 O O . SER A 1 132 ? 49.625 -21.988 0.227 1.00 37.31 132 SER A O 1
ATOM 1043 N N . ARG A 1 133 ? 51.494 -20.858 0.840 1.00 38.47 133 ARG A N 1
ATOM 1044 C CA . ARG A 1 133 ? 52.482 -21.926 1.086 1.00 38.47 133 ARG A CA 1
ATOM 1045 C C . ARG A 1 133 ? 52.901 -22.835 -0.086 1.00 38.47 133 ARG A C 1
ATOM 1047 O O . ARG A 1 133 ? 52.134 -23.620 -0.625 1.00 38.47 133 ARG A O 1
ATOM 1054 N N . ALA A 1 134 ? 54.203 -22.804 -0.376 1.00 43.34 134 ALA A N 1
ATOM 1055 C CA . ALA A 1 134 ? 54.875 -23.713 -1.303 1.00 43.34 134 ALA A CA 1
ATOM 1056 C C . ALA A 1 134 ? 55.154 -25.097 -0.681 1.00 43.34 134 ALA A C 1
ATOM 1058 O O . ALA A 1 134 ? 55.598 -25.179 0.466 1.00 43.34 134 ALA A O 1
ATOM 1059 N N . VAL A 1 135 ? 54.973 -26.161 -1.474 1.00 34.53 135 VAL A N 1
ATOM 1060 C CA . VAL A 1 135 ? 55.507 -27.524 -1.264 1.00 34.53 135 VAL A CA 1
ATOM 1061 C C . VAL A 1 135 ? 55.854 -28.118 -2.642 1.00 34.53 135 VAL A C 1
ATOM 1063 O O . VAL A 1 135 ? 55.196 -27.810 -3.633 1.00 34.53 135 VAL A O 1
ATOM 1066 N N . THR A 1 136 ? 56.916 -28.923 -2.733 1.00 34.97 136 THR A N 1
ATOM 1067 C CA . THR A 1 136 ? 57.563 -29.326 -3.998 1.00 34.97 136 THR A CA 1
ATOM 1068 C C . THR A 1 136 ? 57.343 -30.785 -4.426 1.00 34.97 136 THR A C 1
ATOM 1070 O O . THR A 1 136 ? 57.507 -31.679 -3.605 1.00 34.97 136 THR A O 1
ATOM 1073 N N . LYS A 1 137 ? 57.204 -30.977 -5.753 1.00 34.72 137 LYS A N 1
ATOM 1074 C CA . LYS A 1 137 ? 57.607 -32.134 -6.600 1.00 34.72 137 LYS A CA 1
ATOM 1075 C C . LYS A 1 137 ? 57.007 -33.537 -6.359 1.00 34.72 137 LYS A C 1
ATOM 1077 O O . LYS A 1 137 ? 57.288 -34.178 -5.357 1.00 34.72 137 LYS A O 1
ATOM 1082 N N . SER A 1 138 ? 56.454 -34.121 -7.430 1.00 28.34 138 SER A N 1
ATOM 1083 C CA . SER A 1 138 ? 57.038 -35.308 -8.104 1.00 28.34 138 SER A CA 1
ATOM 1084 C C . SER A 1 138 ? 56.465 -35.491 -9.534 1.00 28.34 138 SER A C 1
ATOM 1086 O O . SER A 1 138 ? 55.619 -34.701 -9.939 1.00 28.34 138 SER A O 1
ATOM 1088 N N . HIS A 1 139 ? 57.030 -36.442 -10.295 1.00 30.89 139 HIS A N 1
ATOM 1089 C CA . HIS A 1 139 ? 56.783 -36.836 -11.706 1.00 30.89 139 HIS A CA 1
ATOM 1090 C C . HIS A 1 139 ? 55.287 -36.939 -12.142 1.00 30.89 139 HIS A C 1
ATOM 1092 O O . HIS A 1 139 ? 54.414 -37.059 -11.294 1.00 30.89 139 HIS A O 1
ATOM 1098 N N . ASP A 1 140 ? 54.910 -36.928 -13.433 1.00 29.45 140 ASP A N 1
ATOM 1099 C CA . ASP A 1 140 ? 55.646 -37.461 -14.592 1.00 29.45 140 ASP A CA 1
ATOM 1100 C C . ASP A 1 140 ? 55.350 -36.785 -15.958 1.00 29.45 140 ASP A C 1
ATOM 1102 O O . ASP A 1 140 ? 54.390 -36.039 -16.127 1.00 29.45 140 ASP A O 1
ATOM 1106 N N . ARG A 1 141 ? 56.247 -37.114 -16.893 1.00 32.16 141 ARG A N 1
ATOM 1107 C CA . ARG A 1 141 ? 56.336 -36.981 -18.365 1.00 32.16 141 ARG A CA 1
ATOM 1108 C C . ARG A 1 141 ? 55.009 -37.094 -19.163 1.00 32.16 141 ARG A C 1
ATOM 1110 O O . ARG A 1 141 ? 54.052 -37.672 -18.666 1.00 32.16 141 ARG A O 1
ATOM 1117 N N . LEU A 1 142 ? 54.889 -36.632 -20.420 1.00 32.72 142 LEU A N 1
ATOM 1118 C CA . LEU A 1 142 ? 55.860 -36.588 -21.538 1.00 32.72 142 LEU A CA 1
ATOM 1119 C C . LEU A 1 142 ? 55.486 -35.488 -22.585 1.00 32.72 142 LEU A C 1
ATOM 1121 O O . LEU A 1 142 ? 54.310 -35.153 -22.674 1.00 32.72 142 LEU A O 1
ATOM 1125 N N . ASP A 1 143 ? 56.486 -34.965 -23.318 1.00 30.45 143 ASP A N 1
ATOM 1126 C CA . ASP A 1 143 ? 56.567 -34.503 -24.740 1.00 30.45 143 ASP A CA 1
ATOM 1127 C C . ASP A 1 143 ? 55.273 -34.255 -25.574 1.00 30.45 143 ASP A C 1
ATOM 1129 O O . ASP A 1 143 ? 54.288 -34.970 -25.431 1.00 30.45 143 ASP A O 1
ATOM 1133 N N . THR A 1 144 ? 55.164 -33.335 -26.547 1.00 27.66 144 THR A N 1
ATOM 1134 C CA . THR A 1 144 ? 56.050 -32.333 -27.207 1.00 27.66 144 THR A CA 1
ATOM 1135 C C . THR A 1 144 ? 55.133 -31.312 -27.957 1.00 27.66 144 THR A C 1
ATOM 1137 O O . THR A 1 144 ? 53.912 -31.460 -27.914 1.00 27.66 144 THR A O 1
ATOM 1140 N N . ASP A 1 145 ? 55.554 -30.233 -28.640 1.00 28.97 145 ASP A N 1
ATOM 1141 C CA . ASP A 1 145 ? 56.891 -29.738 -29.029 1.00 28.97 145 ASP A CA 1
ATOM 1142 C C . ASP A 1 145 ? 56.950 -28.192 -29.140 1.00 28.97 145 ASP A C 1
ATOM 1144 O O . ASP A 1 145 ? 55.917 -27.521 -29.069 1.00 28.97 145 ASP A O 1
ATOM 1148 N N . THR A 1 146 ? 58.137 -27.613 -29.371 1.00 28.27 146 THR A N 1
ATOM 1149 C CA . THR A 1 146 ? 58.347 -26.243 -29.904 1.00 28.27 146 THR A CA 1
ATOM 1150 C C . THR A 1 146 ? 59.744 -26.117 -30.516 1.00 28.27 146 THR A C 1
ATOM 1152 O O . THR A 1 146 ? 60.730 -26.223 -29.793 1.00 28.27 146 THR A O 1
ATOM 1155 N N . GLU A 1 147 ? 59.842 -25.793 -31.810 1.00 32.16 147 GLU A N 1
ATOM 1156 C CA . GLU A 1 147 ? 61.110 -25.364 -32.421 1.00 32.16 147 GLU A CA 1
ATOM 1157 C C . GLU A 1 147 ? 61.207 -23.830 -32.463 1.00 32.16 147 GLU A C 1
ATOM 1159 O O . GLU A 1 147 ? 60.299 -23.144 -32.938 1.00 32.16 147 GLU A O 1
ATOM 1164 N N . GLU A 1 148 ? 62.329 -23.292 -31.984 1.00 30.95 148 GLU A N 1
ATOM 1165 C CA . GLU A 1 148 ? 62.696 -21.875 -32.057 1.00 30.95 148 GLU A CA 1
ATOM 1166 C C . GLU A 1 148 ? 64.189 -21.793 -32.428 1.00 30.95 148 GLU A C 1
ATOM 1168 O O . GLU A 1 148 ? 65.010 -22.425 -31.763 1.00 30.95 148 GLU A O 1
ATOM 1173 N N . ASP A 1 149 ? 64.557 -21.050 -33.485 1.00 30.61 149 ASP A N 1
ATOM 1174 C CA . ASP A 1 149 ? 65.947 -20.997 -33.978 1.00 30.61 149 ASP A CA 1
ATOM 1175 C C . ASP A 1 149 ? 66.491 -19.556 -34.151 1.00 30.61 149 ASP A C 1
ATOM 1177 O O . ASP A 1 149 ? 66.067 -18.789 -35.011 1.00 30.61 149 ASP A O 1
ATOM 1181 N N . GLN A 1 150 ? 67.416 -19.220 -33.244 1.00 30.36 150 GLN A N 1
ATOM 1182 C CA . GLN A 1 150 ? 68.614 -18.354 -33.300 1.00 30.36 150 GLN A CA 1
ATOM 1183 C C . GLN A 1 150 ? 68.675 -17.002 -34.082 1.00 30.36 150 GLN A C 1
ATOM 1185 O O . GLN A 1 150 ? 68.305 -16.848 -35.241 1.00 30.36 150 GLN A O 1
ATOM 1190 N N . LYS A 1 151 ? 69.329 -16.011 -33.436 1.00 35.72 151 LYS A N 1
ATOM 1191 C CA . LYS A 1 151 ? 69.840 -14.711 -33.964 1.00 35.72 151 LYS A CA 1
ATOM 1192 C C . LYS A 1 151 ? 71.376 -14.658 -33.857 1.00 35.72 151 LYS A C 1
ATOM 1194 O O . LYS A 1 151 ? 71.890 -15.244 -32.903 1.00 35.72 151 LYS A O 1
ATOM 1199 N N . PRO A 1 152 ? 72.119 -13.917 -34.719 1.00 37.78 152 PRO A N 1
ATOM 1200 C CA . PRO A 1 152 ? 72.702 -12.584 -34.356 1.00 37.78 152 PRO A CA 1
ATOM 1201 C C . PRO A 1 152 ? 73.044 -11.670 -35.591 1.00 37.78 152 PRO A C 1
ATOM 1203 O O . PRO A 1 152 ? 72.700 -12.060 -36.703 1.00 37.78 152 PRO A O 1
ATOM 1206 N N . PRO A 1 153 ? 73.810 -10.540 -35.517 1.00 38.84 153 PRO A N 1
ATOM 1207 C CA . PRO A 1 153 ? 73.926 -9.421 -34.551 1.00 38.84 153 PRO A CA 1
ATOM 1208 C C . PRO A 1 153 ? 73.684 -7.996 -35.184 1.00 38.84 153 PRO A C 1
ATOM 1210 O O . PRO A 1 153 ? 73.274 -7.870 -36.331 1.00 38.84 153 PRO A O 1
ATOM 1213 N N . LEU A 1 154 ? 73.920 -6.916 -34.412 1.00 33.78 154 LEU A N 1
ATOM 1214 C CA . LEU A 1 154 ? 73.732 -5.459 -34.702 1.00 33.78 154 LEU A CA 1
ATOM 1215 C C . LEU A 1 154 ? 75.068 -4.754 -35.096 1.00 33.78 154 LEU A C 1
ATOM 1217 O O . LEU A 1 154 ? 76.078 -5.462 -35.072 1.00 33.78 154 LEU A O 1
ATOM 1221 N N . PRO A 1 155 ? 75.187 -3.415 -35.358 1.00 47.16 155 PRO A N 1
ATOM 1222 C CA . PRO A 1 155 ? 74.244 -2.259 -35.317 1.00 47.16 155 PRO A CA 1
ATOM 1223 C C . PRO A 1 155 ? 74.250 -1.481 -36.688 1.00 47.16 155 PRO A C 1
ATOM 1225 O O . PRO A 1 155 ? 74.469 -2.173 -37.681 1.00 47.16 155 PRO A O 1
ATOM 1228 N N . PRO A 1 156 ? 74.090 -0.128 -36.861 1.00 41.97 156 PRO A N 1
ATOM 1229 C CA . PRO A 1 156 ? 73.643 0.982 -35.983 1.00 41.97 156 PRO A CA 1
ATOM 1230 C C . PRO A 1 156 ? 72.675 2.060 -36.587 1.00 41.97 156 PRO A C 1
ATOM 1232 O O . PRO A 1 156 ? 72.433 2.126 -37.783 1.00 41.97 156 PRO A O 1
ATOM 1235 N N . LEU A 1 157 ? 72.276 2.992 -35.702 1.00 30.55 157 LEU A N 1
ATOM 1236 C CA . LEU A 1 157 ? 71.841 4.404 -35.859 1.00 30.55 157 LEU A CA 1
ATOM 1237 C C . LEU A 1 157 ? 70.494 4.804 -36.529 1.00 30.55 157 LEU A C 1
ATOM 1239 O O . LEU A 1 157 ? 70.252 4.575 -37.705 1.00 30.55 157 LEU A O 1
ATOM 1243 N N . ALA A 1 158 ? 69.756 5.615 -35.748 1.00 32.16 158 ALA A N 1
ATOM 1244 C CA . ALA A 1 158 ? 68.684 6.572 -36.081 1.00 32.16 158 ALA A CA 1
ATOM 1245 C C . ALA A 1 158 ? 67.199 6.109 -36.108 1.00 32.16 158 ALA A C 1
ATOM 1247 O O . ALA A 1 158 ? 66.738 5.414 -37.000 1.00 32.16 158 ALA A O 1
ATOM 1248 N N . GLU A 1 159 ? 66.467 6.674 -35.134 1.00 31.61 159 GLU A N 1
ATOM 1249 C CA . GLU A 1 159 ? 65.052 7.102 -35.146 1.00 31.61 159 GLU A CA 1
ATOM 1250 C C . GLU A 1 159 ? 63.902 6.068 -35.038 1.00 31.61 159 GLU A C 1
ATOM 1252 O O . GLU A 1 159 ? 63.571 5.310 -35.943 1.00 31.61 159 GLU A O 1
ATOM 1257 N N . ASN A 1 160 ? 63.215 6.130 -33.885 1.00 43.25 160 ASN A N 1
ATOM 1258 C CA . ASN A 1 160 ? 61.966 5.426 -33.573 1.00 43.25 160 ASN A CA 1
ATOM 1259 C C . ASN A 1 160 ? 60.784 5.886 -34.447 1.00 43.25 160 ASN A C 1
ATOM 1261 O O . ASN A 1 160 ? 60.496 7.084 -34.491 1.00 43.25 160 ASN A O 1
ATOM 1265 N N . PRO A 1 161 ? 59.936 4.944 -34.889 1.00 35.91 161 PRO A N 1
ATOM 1266 C CA . PRO A 1 161 ? 58.493 5.148 -34.961 1.00 35.91 161 PRO A CA 1
ATOM 1267 C C . PRO A 1 161 ? 57.739 4.317 -33.902 1.00 35.91 161 PRO A C 1
ATOM 1269 O O . PRO A 1 161 ? 58.181 3.261 -33.458 1.00 35.91 161 PRO A O 1
ATOM 1272 N N . ALA A 1 162 ? 56.597 4.846 -33.458 1.00 36.97 162 ALA A N 1
ATOM 1273 C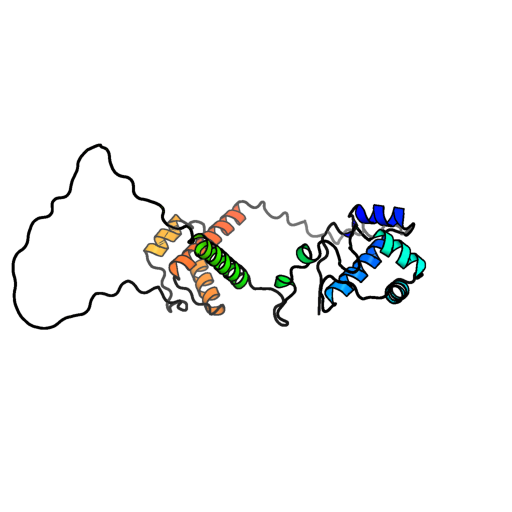 CA . ALA A 1 162 ? 55.863 4.411 -32.265 1.00 36.97 162 ALA A CA 1
ATOM 1274 C C . ALA A 1 162 ? 55.260 2.985 -32.336 1.00 36.97 162 ALA A C 1
ATOM 1276 O O . ALA A 1 162 ? 54.920 2.516 -33.424 1.00 36.97 162 ALA A O 1
ATOM 1277 N N . PRO A 1 163 ? 55.017 2.324 -31.180 1.00 38.09 163 PRO A N 1
ATOM 1278 C CA . PRO A 1 163 ? 54.270 1.070 -31.137 1.00 38.09 163 PRO A CA 1
ATOM 1279 C C . PRO A 1 163 ? 52.834 1.257 -31.646 1.00 38.09 163 PRO A C 1
ATOM 1281 O O . PRO A 1 163 ? 52.155 2.238 -31.325 1.00 38.09 163 PRO A O 1
ATOM 1284 N N . THR A 1 164 ? 52.355 0.282 -32.419 1.00 40.22 164 THR A N 1
ATOM 1285 C CA . THR A 1 164 ? 50.973 0.225 -32.910 1.00 40.22 164 THR A CA 1
ATOM 1286 C C . THR A 1 164 ? 49.983 0.219 -31.741 1.00 40.22 164 THR A C 1
ATOM 1288 O O . THR A 1 164 ? 50.133 -0.609 -30.842 1.00 40.22 164 THR A O 1
ATOM 1291 N N . PRO A 1 165 ? 48.961 1.093 -31.727 1.00 44.12 165 PRO A N 1
ATOM 1292 C CA . PRO A 1 165 ? 48.032 1.162 -30.609 1.00 44.12 165 PRO A CA 1
ATOM 1293 C C . PRO A 1 165 ? 47.068 -0.027 -30.607 1.00 44.12 165 PRO A C 1
ATOM 1295 O O . PRO A 1 165 ? 46.419 -0.302 -31.619 1.00 44.12 165 PRO A O 1
ATOM 1298 N N . ASP A 1 166 ? 46.890 -0.643 -29.437 1.00 50.00 166 ASP A N 1
ATOM 1299 C CA . ASP A 1 166 ? 45.787 -1.568 -29.172 1.00 50.00 166 ASP A CA 1
ATOM 1300 C C . ASP A 1 166 ? 44.434 -0.977 -29.617 1.00 50.00 166 ASP A C 1
ATOM 1302 O O . ASP A 1 166 ? 44.218 0.243 -29.508 1.00 50.00 166 ASP A O 1
ATOM 1306 N N . PRO A 1 167 ? 43.486 -1.808 -30.094 1.00 45.91 167 PRO A N 1
ATOM 1307 C CA . PRO A 1 167 ? 42.204 -1.337 -30.602 1.00 45.91 167 PRO A CA 1
ATOM 1308 C C . PRO A 1 167 ? 41.390 -0.658 -29.493 1.00 45.91 167 PRO A C 1
ATOM 1310 O O . PRO A 1 167 ? 40.705 -1.299 -28.693 1.00 45.91 167 PRO A O 1
ATOM 1313 N N . LYS A 1 168 ? 41.454 0.680 -29.467 1.00 50.94 168 LYS A N 1
ATOM 1314 C CA . LYS A 1 168 ? 40.766 1.534 -28.489 1.00 50.94 168 LYS A CA 1
ATOM 1315 C C . LYS A 1 168 ? 39.277 1.164 -28.400 1.00 50.94 168 LYS A C 1
ATOM 1317 O O . LYS A 1 168 ? 38.635 0.971 -29.437 1.00 50.94 168 LYS A O 1
ATOM 1322 N N . PRO A 1 169 ? 38.687 1.127 -27.190 1.00 52.88 169 PRO A N 1
ATOM 1323 C CA . PRO A 1 169 ? 37.296 0.726 -27.010 1.00 52.88 169 PRO A CA 1
ATOM 1324 C C . PRO A 1 169 ? 36.364 1.611 -27.844 1.00 52.88 169 PRO A C 1
ATOM 1326 O O . PRO A 1 169 ? 36.412 2.841 -27.736 1.00 52.88 169 PRO A O 1
ATOM 1329 N N . LYS A 1 170 ? 35.506 0.982 -28.666 1.00 58.91 170 LYS A N 1
ATOM 1330 C CA . LYS A 1 170 ? 34.545 1.664 -29.552 1.00 58.91 170 LYS A CA 1
ATOM 1331 C C . LYS A 1 170 ? 33.731 2.691 -28.754 1.00 58.91 170 LYS A C 1
ATOM 1333 O O . LYS A 1 170 ? 32.846 2.338 -27.969 1.00 58.91 170 LYS A O 1
ATOM 1338 N N . ARG A 1 171 ? 34.039 3.980 -28.945 1.00 58.97 171 ARG A N 1
ATOM 1339 C CA . ARG A 1 171 ? 33.309 5.091 -28.320 1.00 58.97 171 ARG A CA 1
ATOM 1340 C C . ARG A 1 171 ? 31.851 5.052 -28.780 1.00 58.97 171 ARG A C 1
ATOM 1342 O O . ARG A 1 171 ? 31.574 4.769 -29.941 1.00 58.97 171 ARG A O 1
ATOM 1349 N N . LYS A 1 172 ? 30.915 5.347 -27.873 1.00 69.06 172 LYS A N 1
ATOM 1350 C CA . LYS A 1 172 ? 29.482 5.374 -28.198 1.00 69.06 172 LYS A CA 1
ATOM 1351 C C . LYS A 1 172 ? 29.212 6.505 -29.196 1.00 69.06 172 LYS A C 1
ATOM 1353 O O . LYS A 1 172 ? 29.302 7.671 -28.819 1.00 69.06 172 LYS A O 1
ATOM 1358 N N . SER A 1 173 ? 28.859 6.172 -30.431 1.00 74.94 173 SER A N 1
ATOM 1359 C CA . SER A 1 173 ? 28.521 7.128 -31.490 1.00 74.94 173 SER A CA 1
ATOM 1360 C C . SER A 1 173 ? 27.008 7.211 -31.697 1.00 74.94 173 SER A C 1
ATOM 1362 O O . SER A 1 173 ? 26.267 6.304 -31.307 1.00 74.94 173 SER A O 1
ATOM 1364 N N . ARG A 1 174 ? 26.531 8.301 -32.311 1.00 78.38 174 ARG A N 1
ATOM 1365 C CA . ARG A 1 174 ? 25.189 8.341 -32.921 1.00 78.38 174 ARG A CA 1
ATOM 1366 C C . ARG A 1 174 ? 25.161 7.424 -34.154 1.00 78.38 174 ARG A C 1
ATOM 1368 O O . ARG A 1 174 ? 26.217 6.983 -34.610 1.00 78.38 174 ARG A O 1
ATOM 1375 N N . LEU A 1 175 ? 23.967 7.105 -34.652 1.00 80.88 175 LEU A N 1
ATOM 1376 C CA . LEU A 1 175 ? 23.807 6.290 -35.858 1.00 80.88 175 LEU A CA 1
ATOM 1377 C C . LEU A 1 175 ? 24.517 6.991 -37.037 1.00 80.88 175 LEU A C 1
ATOM 1379 O O . LEU A 1 175 ? 24.245 8.173 -37.246 1.00 80.88 175 LEU A O 1
ATOM 1383 N N . PRO A 1 176 ? 25.427 6.322 -37.772 1.00 74.75 176 PRO A N 1
ATOM 1384 C CA . PRO A 1 176 ? 26.102 6.931 -38.915 1.00 74.75 176 PRO A CA 1
ATOM 1385 C C . PRO A 1 176 ? 25.124 7.316 -40.026 1.00 74.75 176 PRO A C 1
ATOM 1387 O O . PRO A 1 176 ? 24.173 6.583 -40.306 1.00 74.75 176 PRO A O 1
ATOM 1390 N N . GLU A 1 177 ? 25.398 8.435 -40.691 1.00 71.31 177 GLU A N 1
ATOM 1391 C CA . GLU A 1 177 ? 24.709 8.840 -41.912 1.00 71.31 177 GLU A CA 1
ATOM 1392 C C . GLU A 1 177 ? 25.666 8.725 -43.106 1.00 71.31 177 GLU A C 1
ATOM 1394 O O . GLU A 1 177 ? 26.734 9.336 -43.063 1.00 71.31 177 GLU A O 1
ATOM 1399 N N . PRO A 1 178 ? 25.310 7.983 -44.172 1.00 75.88 178 PRO A N 1
ATOM 1400 C CA . PRO A 1 178 ? 24.190 7.039 -44.280 1.00 75.88 178 PRO A CA 1
ATOM 1401 C C . PRO A 1 178 ? 24.445 5.700 -43.546 1.00 75.88 178 PRO A C 1
ATOM 1403 O O . PRO A 1 178 ? 25.585 5.266 -43.377 1.00 75.88 178 PRO A O 1
ATOM 1406 N N . PHE A 1 179 ? 23.374 5.004 -43.136 1.00 79.69 179 PHE A N 1
ATOM 1407 C CA . PHE A 1 179 ? 23.461 3.648 -42.569 1.00 79.69 179 PHE A CA 1
ATOM 1408 C C . PHE A 1 179 ? 23.267 2.592 -43.666 1.00 79.69 179 PHE A C 1
ATOM 1410 O O . PHE A 1 179 ? 22.155 2.126 -43.920 1.00 79.69 179 PHE A O 1
ATOM 1417 N N . ASN A 1 180 ? 24.355 2.219 -44.338 1.00 78.50 180 ASN A N 1
ATOM 1418 C CA . ASN A 1 180 ? 24.320 1.233 -45.418 1.00 78.50 180 ASN A CA 1
ATOM 1419 C C . ASN A 1 180 ? 24.376 -0.201 -44.869 1.00 78.50 180 ASN A C 1
ATOM 1421 O O . ASN A 1 180 ? 25.333 -0.589 -44.203 1.00 78.50 180 ASN A O 1
ATOM 1425 N N . VAL A 1 181 ? 23.375 -1.018 -45.208 1.00 79.94 181 VAL A N 1
ATOM 1426 C CA . VAL A 1 181 ? 23.370 -2.461 -44.915 1.00 79.94 181 VAL A CA 1
ATOM 1427 C C . VAL A 1 181 ? 24.308 -3.178 -45.890 1.00 79.94 181 VAL A C 1
ATOM 1429 O O . VAL A 1 181 ? 23.974 -3.366 -47.062 1.00 79.94 181 VAL A O 1
ATOM 1432 N N . THR A 1 182 ? 25.482 -3.583 -45.403 1.00 83.56 182 THR A N 1
ATOM 1433 C CA . THR A 1 182 ? 26.513 -4.296 -46.178 1.00 83.56 182 THR A CA 1
ATOM 1434 C C . THR A 1 182 ? 26.022 -5.666 -46.671 1.00 83.56 182 THR A C 1
ATOM 1436 O O . THR A 1 182 ? 25.100 -6.256 -46.103 1.00 83.56 182 THR A O 1
ATOM 1439 N N . GLY A 1 183 ? 26.670 -6.229 -47.699 1.00 78.31 183 GLY A N 1
ATOM 1440 C CA . GLY A 1 183 ? 26.341 -7.561 -48.232 1.00 78.31 183 GLY A CA 1
ATOM 1441 C C . GLY A 1 183 ? 26.292 -8.663 -47.163 1.00 78.31 183 GLY A C 1
ATOM 1442 O O . GLY A 1 183 ? 25.357 -9.460 -47.148 1.00 78.31 183 GLY A O 1
ATOM 1443 N N . ASP A 1 184 ? 27.219 -8.651 -46.203 1.00 83.31 184 ASP A N 1
ATOM 1444 C CA . ASP A 1 184 ? 27.250 -9.637 -45.112 1.00 83.31 184 ASP A CA 1
ATOM 1445 C C . ASP A 1 184 ? 26.111 -9.453 -44.104 1.00 83.31 184 ASP A C 1
ATOM 1447 O O . ASP A 1 184 ? 25.633 -10.421 -43.515 1.00 83.31 184 ASP A O 1
ATOM 1451 N N . MET A 1 185 ? 25.617 -8.222 -43.937 1.00 82.56 185 MET A N 1
ATOM 1452 C CA . MET A 1 185 ? 24.424 -7.953 -43.137 1.00 82.56 185 MET A CA 1
ATOM 1453 C C . MET A 1 185 ? 23.165 -8.492 -43.830 1.00 82.56 185 MET A C 1
ATOM 1455 O O . MET A 1 185 ? 22.311 -9.056 -43.148 1.00 82.56 185 MET A O 1
ATOM 1459 N N . ARG A 1 186 ? 23.070 -8.407 -45.169 1.00 84.56 186 ARG A N 1
ATOM 1460 C CA . ARG A 1 186 ? 21.986 -9.053 -45.939 1.00 84.56 186 ARG A CA 1
ATOM 1461 C C . ARG A 1 186 ? 22.029 -10.576 -45.832 1.00 84.56 186 ARG A C 1
ATOM 1463 O O . ARG A 1 186 ? 2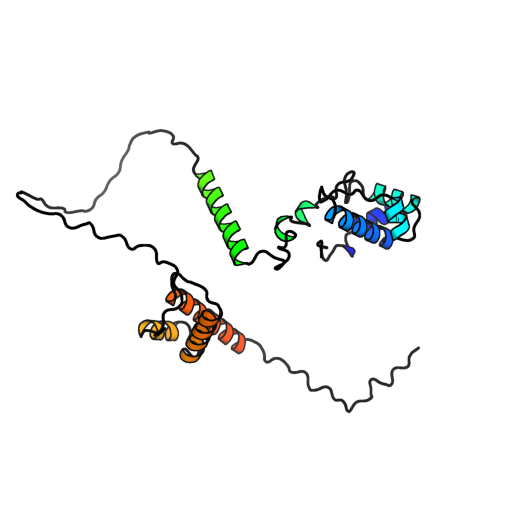1.001 -11.169 -45.529 1.00 84.56 186 ARG A O 1
ATOM 1470 N N . LYS A 1 187 ? 23.200 -11.196 -46.033 1.00 86.88 187 LYS A N 1
ATOM 1471 C CA . LYS A 1 187 ? 23.383 -12.655 -45.895 1.00 86.88 187 LYS A CA 1
ATOM 1472 C C . LYS A 1 187 ? 22.966 -13.134 -44.502 1.00 86.88 187 LYS A C 1
ATOM 1474 O O . LYS A 1 187 ? 22.133 -14.024 -44.382 1.00 86.88 187 LYS A O 1
ATOM 1479 N N . TRP A 1 188 ? 23.476 -12.474 -43.460 1.00 89.12 188 TRP A N 1
ATOM 1480 C CA . TRP A 1 188 ? 23.141 -12.785 -42.070 1.00 89.12 188 TRP A CA 1
ATOM 1481 C C . TRP A 1 188 ? 21.640 -12.636 -41.776 1.00 89.12 188 TRP A C 1
ATOM 1483 O O . TRP A 1 188 ? 21.061 -13.466 -41.078 1.00 89.12 188 TRP A O 1
ATOM 1493 N N . ALA A 1 189 ? 20.991 -11.599 -42.315 1.00 87.56 189 ALA A N 1
ATOM 1494 C CA . ALA A 1 189 ? 19.558 -11.393 -42.127 1.00 87.56 189 ALA A CA 1
ATOM 1495 C C . ALA A 1 189 ? 18.712 -12.453 -42.848 1.00 87.56 189 ALA A C 1
ATOM 1497 O O . ALA A 1 189 ? 17.738 -12.923 -42.272 1.00 87.56 189 ALA A O 1
ATOM 1498 N N . ALA A 1 190 ? 19.100 -12.873 -44.055 1.00 86.62 190 ALA A N 1
ATOM 1499 C CA . ALA A 1 190 ? 18.424 -13.955 -44.771 1.00 86.62 190 ALA A CA 1
ATOM 1500 C C . ALA A 1 190 ? 18.530 -15.304 -44.030 1.00 86.62 190 ALA A C 1
ATOM 1502 O O . ALA A 1 190 ? 17.565 -16.059 -43.999 1.00 86.62 190 ALA A O 1
ATOM 1503 N N . GLU A 1 191 ? 19.671 -15.582 -43.389 1.00 87.06 191 GLU A N 1
ATOM 1504 C CA . GLU A 1 191 ? 19.883 -16.791 -42.577 1.00 87.06 191 GLU A CA 1
ATOM 1505 C C . GLU A 1 191 ? 19.095 -16.763 -41.252 1.00 87.06 191 GLU A C 1
ATOM 1507 O O . GLU A 1 191 ? 18.544 -17.778 -40.832 1.00 87.06 191 GLU A O 1
ATOM 1512 N N . ARG A 1 192 ? 19.052 -15.612 -40.562 1.00 85.94 192 ARG A N 1
ATOM 1513 C CA . ARG A 1 192 ? 18.545 -15.509 -39.175 1.00 85.94 192 ARG A CA 1
ATOM 1514 C C . ARG A 1 192 ? 17.152 -14.903 -39.019 1.00 85.94 192 ARG A C 1
ATOM 1516 O O . ARG A 1 192 ? 16.552 -15.075 -37.961 1.00 85.94 192 ARG A O 1
ATOM 1523 N N . ALA A 1 193 ? 16.651 -14.193 -40.024 1.00 84.31 193 ALA A N 1
ATOM 1524 C CA . ALA A 1 193 ? 15.351 -13.525 -40.011 1.00 84.31 193 ALA A CA 1
ATOM 1525 C C . ALA A 1 193 ? 14.630 -13.622 -41.383 1.00 84.31 193 ALA A C 1
ATOM 1527 O O . ALA A 1 193 ? 14.320 -12.594 -41.990 1.00 84.31 193 ALA A O 1
ATOM 1528 N N . PRO A 1 194 ? 14.357 -14.840 -41.900 1.00 83.75 194 PRO A N 1
ATOM 1529 C CA . PRO A 1 194 ? 13.778 -15.037 -43.234 1.00 83.75 194 PRO A CA 1
ATOM 1530 C C . PRO A 1 194 ? 12.312 -14.585 -43.367 1.00 83.75 194 PRO A C 1
ATOM 1532 O O . PRO A 1 194 ? 11.855 -14.310 -44.472 1.00 83.75 194 PRO A O 1
ATOM 1535 N N . GLY A 1 195 ? 11.561 -14.495 -42.266 1.00 78.94 195 GLY A N 1
ATOM 1536 C CA . GLY A 1 195 ? 10.148 -14.090 -42.251 1.00 78.94 195 GLY A CA 1
ATOM 1537 C C . GLY A 1 195 ? 9.927 -12.575 -42.189 1.00 78.94 195 GLY A C 1
ATOM 1538 O O . GLY A 1 195 ? 8.824 -12.130 -41.874 1.00 78.94 195 GLY A O 1
ATOM 1539 N N . VAL A 1 196 ? 10.972 -11.775 -42.418 1.00 81.88 196 VAL A N 1
ATOM 1540 C CA . VAL A 1 196 ? 10.994 -10.333 -42.153 1.00 81.88 196 VAL A CA 1
ATOM 1541 C C . VAL A 1 196 ? 11.457 -9.561 -43.391 1.00 81.88 196 VAL A C 1
ATOM 1543 O O . VAL A 1 196 ? 12.514 -9.838 -43.953 1.00 81.88 196 VAL A O 1
ATOM 1546 N N . SER A 1 197 ? 10.707 -8.524 -43.789 1.00 86.50 197 SER A N 1
ATOM 1547 C CA . SER A 1 197 ? 11.159 -7.603 -44.843 1.00 86.50 197 SER A CA 1
ATOM 1548 C C . SER A 1 197 ? 12.341 -6.767 -44.347 1.00 86.50 197 SER A C 1
ATOM 1550 O O . SER A 1 197 ? 12.182 -5.818 -43.573 1.00 86.50 197 SER A O 1
ATOM 1552 N N . LEU A 1 198 ? 13.538 -7.125 -44.816 1.00 83.44 198 LEU A N 1
ATOM 1553 C CA . LEU A 1 198 ? 14.803 -6.514 -44.409 1.00 83.44 198 LEU A CA 1
ATOM 1554 C C . LEU A 1 198 ? 14.847 -4.997 -44.635 1.00 83.44 198 LEU A C 1
ATOM 1556 O O . LEU A 1 198 ? 15.414 -4.271 -43.817 1.00 83.44 198 LEU A O 1
ATOM 1560 N N . VAL A 1 199 ? 14.262 -4.525 -45.739 1.00 83.50 199 VAL A N 1
ATOM 1561 C CA . VAL A 1 199 ? 14.212 -3.098 -46.087 1.00 83.50 199 VAL A CA 1
ATOM 1562 C C . VAL A 1 199 ? 13.356 -2.355 -45.063 1.00 83.50 199 VAL A C 1
ATOM 1564 O O . VAL A 1 199 ? 13.851 -1.444 -44.402 1.00 83.50 199 VAL A O 1
ATOM 1567 N N . ASN A 1 200 ? 12.124 -2.820 -44.845 1.00 84.94 200 ASN A N 1
ATOM 1568 C CA . ASN A 1 200 ? 11.153 -2.161 -43.971 1.00 84.94 200 ASN A CA 1
ATOM 1569 C C . ASN A 1 200 ? 11.612 -2.157 -42.502 1.00 84.94 200 ASN A C 1
ATOM 1571 O O . ASN A 1 200 ? 11.435 -1.161 -41.806 1.00 84.94 200 ASN A O 1
ATOM 1575 N N . GLU A 1 201 ? 12.219 -3.243 -42.006 1.00 88.19 201 GLU A N 1
ATOM 1576 C CA . GLU A 1 201 ? 12.756 -3.256 -40.636 1.00 88.19 201 GLU A CA 1
ATOM 1577 C C . GLU A 1 201 ? 14.036 -2.434 -40.481 1.00 88.19 201 GLU A C 1
ATOM 1579 O O . GLU A 1 201 ? 14.246 -1.834 -39.428 1.00 88.19 201 GLU A O 1
ATOM 1584 N N . THR A 1 202 ? 14.869 -2.336 -41.521 1.00 86.31 202 THR A N 1
ATOM 1585 C CA . THR A 1 202 ? 16.016 -1.417 -41.500 1.00 86.31 202 THR A CA 1
ATOM 1586 C C . THR A 1 202 ? 15.545 0.035 -41.477 1.00 86.31 202 THR A C 1
ATOM 1588 O O . THR A 1 202 ? 16.083 0.831 -40.712 1.00 86.31 202 THR A O 1
ATOM 1591 N N . GLU A 1 203 ? 14.515 0.384 -42.247 1.00 86.19 203 GLU A N 1
ATOM 1592 C CA . GLU A 1 203 ? 13.922 1.722 -42.231 1.00 86.19 203 GLU A CA 1
ATOM 1593 C C . GLU A 1 203 ? 13.314 2.059 -40.861 1.00 86.19 203 GLU A C 1
ATOM 1595 O O . GLU A 1 203 ? 13.641 3.095 -40.280 1.00 86.19 203 GLU A O 1
ATOM 1600 N N . LYS A 1 204 ? 12.515 1.155 -40.275 1.00 87.25 204 LYS A N 1
ATOM 1601 C CA . LYS A 1 204 ? 11.987 1.315 -38.906 1.00 87.25 204 LYS A CA 1
ATOM 1602 C C . LYS A 1 204 ? 13.099 1.480 -37.873 1.00 87.25 204 LYS A C 1
ATOM 1604 O O . LYS A 1 204 ? 12.998 2.352 -37.013 1.00 87.25 204 LYS A O 1
ATOM 1609 N N . PHE A 1 205 ? 14.161 0.679 -37.965 1.00 88.81 205 PHE A N 1
ATOM 1610 C CA . PHE A 1 205 ? 15.333 0.788 -37.098 1.00 88.81 205 PHE A CA 1
ATOM 1611 C C . PHE A 1 205 ? 15.994 2.167 -37.221 1.00 88.81 205 PHE A C 1
ATOM 1613 O O . PHE A 1 205 ? 16.246 2.823 -36.208 1.00 88.81 205 PHE A O 1
ATOM 1620 N N . VAL A 1 206 ? 16.241 2.629 -38.450 1.00 87.56 206 VAL A N 1
ATOM 1621 C CA . VAL A 1 206 ? 16.831 3.945 -38.726 1.00 87.56 206 VAL A CA 1
ATOM 1622 C C . VAL A 1 206 ? 15.938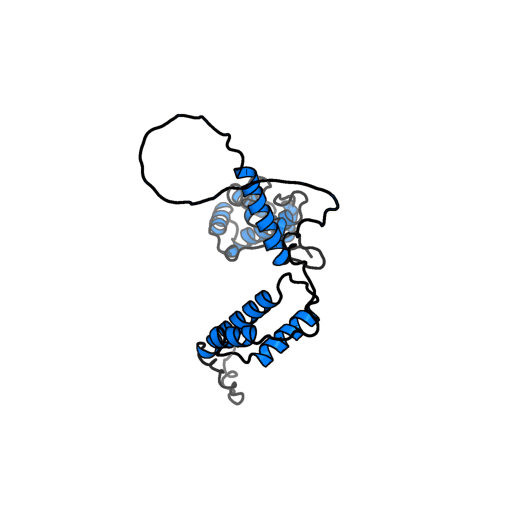 5.058 -38.166 1.00 87.56 206 VAL A C 1
ATOM 1624 O O . VAL A 1 206 ? 16.425 5.889 -37.402 1.00 87.56 206 VAL A O 1
ATOM 1627 N N . ASN A 1 207 ? 14.635 5.042 -38.450 1.00 84.88 207 ASN A N 1
ATOM 1628 C CA . ASN A 1 207 ? 13.685 6.056 -37.981 1.00 84.88 207 ASN A CA 1
ATOM 1629 C C . ASN A 1 207 ? 13.562 6.079 -36.446 1.00 84.88 207 ASN A C 1
ATOM 1631 O O . ASN A 1 207 ? 13.598 7.151 -35.839 1.00 84.88 207 ASN A O 1
ATOM 1635 N N . TYR A 1 208 ? 13.516 4.909 -35.800 1.00 86.19 208 TYR A N 1
ATOM 1636 C CA . TYR A 1 208 ? 13.480 4.799 -34.341 1.00 86.19 208 TYR A CA 1
ATOM 1637 C C . TYR A 1 208 ? 14.735 5.392 -33.684 1.00 86.19 208 TYR A C 1
ATOM 1639 O O . TYR A 1 208 ? 14.635 6.204 -32.762 1.00 86.19 208 TYR A O 1
ATOM 1647 N N . TRP A 1 209 ? 15.935 5.029 -34.155 1.00 85.56 209 TRP A N 1
ATOM 1648 C CA . TRP A 1 209 ? 17.179 5.526 -33.554 1.00 85.56 209 TRP A CA 1
ATOM 1649 C C . TRP A 1 209 ? 17.499 6.981 -33.917 1.00 85.56 209 TRP A C 1
ATOM 1651 O O . TRP A 1 209 ? 18.155 7.649 -33.116 1.00 85.56 209 TRP A O 1
ATOM 1661 N N . ARG A 1 210 ? 16.978 7.495 -35.042 1.00 81.69 210 ARG A N 1
ATOM 1662 C CA . ARG A 1 210 ? 16.953 8.933 -35.360 1.00 81.69 210 ARG A CA 1
ATOM 1663 C C . ARG A 1 210 ? 16.157 9.716 -34.315 1.00 81.69 210 ARG A C 1
ATOM 1665 O O . ARG A 1 210 ? 16.721 10.600 -33.677 1.00 81.69 210 ARG A O 1
ATOM 1672 N N . GLY A 1 211 ? 14.892 9.351 -34.084 1.00 74.06 211 GLY A N 1
ATOM 1673 C CA . GLY A 1 211 ? 14.031 10.036 -33.109 1.00 74.06 211 GLY A CA 1
ATOM 1674 C C . GLY A 1 211 ? 14.510 9.904 -31.656 1.00 74.06 211 GLY A C 1
ATOM 1675 O O . GLY A 1 211 ? 14.385 10.835 -30.871 1.00 74.06 211 GLY A O 1
ATOM 1676 N N . ASN A 1 212 ? 15.113 8.767 -31.298 1.00 83.06 212 ASN A N 1
ATOM 1677 C CA . ASN A 1 212 ? 15.544 8.469 -29.927 1.00 83.06 212 ASN A CA 1
ATOM 1678 C C . ASN A 1 212 ? 16.904 9.094 -29.524 1.00 83.06 212 ASN A C 1
ATOM 1680 O O . ASN A 1 212 ? 17.318 8.965 -28.371 1.00 83.06 212 ASN A O 1
ATOM 1684 N N . GLY A 1 213 ? 17.663 9.694 -30.456 1.00 75.31 213 GLY A N 1
ATOM 1685 C CA . GLY A 1 213 ? 18.898 10.469 -30.193 1.00 75.31 213 GLY A CA 1
ATOM 1686 C C . GLY A 1 213 ? 20.067 9.743 -29.490 1.00 75.31 213 GLY A C 1
ATOM 1687 O O . GLY A 1 213 ? 21.104 10.347 -29.199 1.00 75.31 213 GLY A O 1
ATOM 1688 N N . SER A 1 214 ? 19.911 8.452 -29.197 1.00 80.62 214 SER A N 1
ATOM 1689 C CA . SER A 1 214 ? 20.783 7.659 -28.330 1.00 80.62 214 SER A CA 1
ATOM 1690 C C . SER A 1 214 ? 22.067 7.199 -29.020 1.00 80.62 214 SER A C 1
ATOM 1692 O O . SER A 1 214 ? 22.065 6.840 -30.194 1.00 80.62 214 SER A O 1
ATOM 1694 N N . THR A 1 215 ? 23.160 7.100 -28.257 1.00 86.00 215 THR A N 1
ATOM 1695 C CA . THR A 1 215 ? 24.449 6.597 -28.756 1.00 86.00 215 THR A CA 1
ATOM 1696 C C . THR A 1 215 ? 24.683 5.119 -28.425 1.00 86.00 215 THR A C 1
ATOM 1698 O O . THR A 1 215 ? 24.298 4.629 -27.355 1.00 86.00 215 THR A O 1
ATOM 1701 N N . LYS A 1 216 ? 25.334 4.384 -29.337 1.00 84.75 216 LYS A N 1
ATOM 1702 C CA . LYS A 1 216 ? 25.704 2.963 -29.186 1.00 84.75 216 LYS A CA 1
ATOM 1703 C C . LYS A 1 216 ? 27.164 2.741 -29.573 1.00 84.75 216 LYS A C 1
ATOM 1705 O O . LYS A 1 216 ? 27.722 3.483 -30.369 1.00 84.75 216 LYS A O 1
ATOM 1710 N N . ALA A 1 217 ? 27.788 1.729 -28.970 1.00 81.31 217 ALA A N 1
ATOM 1711 C CA . ALA A 1 217 ? 29.165 1.335 -29.283 1.00 81.31 217 ALA A CA 1
ATOM 1712 C C . ALA A 1 217 ? 29.246 0.401 -30.504 1.00 81.31 217 ALA A C 1
ATOM 1714 O O . ALA A 1 217 ? 30.262 0.380 -31.189 1.00 81.31 217 ALA A O 1
ATOM 1715 N N . ASP A 1 218 ? 28.180 -0.356 -30.790 1.00 85.88 218 ASP A N 1
ATOM 1716 C CA . ASP A 1 218 ? 28.094 -1.200 -31.980 1.00 85.88 218 ASP A CA 1
ATOM 1717 C C . ASP A 1 218 ? 26.679 -1.170 -32.577 1.00 85.88 218 ASP A C 1
ATOM 1719 O O . ASP A 1 218 ? 25.710 -1.678 -31.999 1.00 85.88 218 ASP A O 1
ATOM 1723 N N . TRP A 1 219 ? 26.555 -0.522 -33.735 1.00 85.62 219 TRP A N 1
ATOM 1724 C CA . TRP A 1 219 ? 25.287 -0.373 -34.447 1.00 85.62 219 TRP A CA 1
ATOM 1725 C C . TRP A 1 219 ? 24.878 -1.646 -35.195 1.00 85.62 219 TRP A C 1
ATOM 1727 O O . TRP A 1 219 ? 23.685 -1.932 -35.267 1.00 85.62 219 TRP A O 1
ATOM 1737 N N . ILE A 1 220 ? 25.835 -2.462 -35.655 1.00 87.25 220 ILE A N 1
ATOM 1738 C CA . ILE A 1 220 ? 25.558 -3.723 -36.359 1.00 87.25 220 ILE A CA 1
ATOM 1739 C C . ILE A 1 220 ? 24.974 -4.742 -35.378 1.00 87.25 220 ILE A C 1
ATOM 1741 O O . ILE A 1 220 ? 23.941 -5.341 -35.660 1.00 87.25 220 ILE A O 1
ATOM 1745 N N . ALA A 1 221 ? 25.563 -4.895 -34.188 1.00 86.12 221 ALA A N 1
ATOM 1746 C CA . ALA A 1 221 ? 25.012 -5.757 -33.141 1.00 86.12 221 ALA A CA 1
ATOM 1747 C C . ALA A 1 221 ? 23.623 -5.284 -32.663 1.00 86.12 221 ALA A C 1
ATOM 1749 O O . ALA A 1 221 ? 22.738 -6.100 -32.401 1.00 86.12 221 ALA A O 1
ATOM 1750 N N . THR A 1 222 ? 23.403 -3.966 -32.595 1.00 89.38 222 THR A N 1
ATOM 1751 C CA . THR A 1 222 ? 22.094 -3.392 -32.234 1.00 89.38 222 THR A CA 1
ATOM 1752 C C . THR A 1 222 ? 21.038 -3.677 -33.314 1.00 89.38 222 THR A C 1
ATOM 1754 O O . THR A 1 222 ? 19.913 -4.040 -32.976 1.00 89.38 222 THR A O 1
ATOM 1757 N N . TRP A 1 223 ? 21.403 -3.589 -34.597 1.00 90.62 223 TRP A N 1
ATOM 1758 C CA . TRP A 1 223 ? 20.544 -3.914 -35.745 1.00 90.62 223 TRP A CA 1
ATOM 1759 C C . TRP A 1 223 ? 20.251 -5.419 -35.865 1.00 90.62 223 TRP A C 1
ATOM 1761 O O . TRP A 1 223 ? 19.103 -5.811 -36.054 1.00 90.62 223 TRP A O 1
ATOM 1771 N N . ARG A 1 224 ? 21.247 -6.287 -35.637 1.00 90.19 224 ARG A N 1
ATOM 1772 C CA . ARG A 1 224 ? 21.051 -7.749 -35.575 1.00 90.19 224 ARG A CA 1
ATOM 1773 C C . ARG A 1 224 ? 20.019 -8.138 -34.510 1.00 90.19 224 ARG A C 1
ATOM 1775 O O . ARG A 1 224 ? 19.101 -8.905 -34.785 1.00 90.19 224 ARG A O 1
ATOM 1782 N N . ASN A 1 225 ? 20.116 -7.548 -33.317 1.00 91.06 225 ASN A N 1
ATOM 1783 C CA . ASN A 1 225 ? 19.147 -7.765 -32.238 1.00 91.06 225 ASN A CA 1
ATOM 1784 C C . ASN A 1 225 ? 17.748 -7.198 -32.540 1.00 91.06 225 ASN A C 1
ATOM 1786 O O . ASN A 1 225 ? 16.768 -7.702 -31.994 1.00 91.06 225 ASN A O 1
ATOM 1790 N N . TRP A 1 226 ? 17.634 -6.169 -33.387 1.00 92.19 226 TRP A N 1
ATOM 1791 C CA . TRP A 1 226 ? 16.339 -5.681 -33.873 1.00 92.19 226 TRP A CA 1
ATOM 1792 C C . TRP A 1 226 ? 15.667 -6.724 -34.771 1.00 92.19 226 TRP A C 1
ATOM 1794 O O . TRP A 1 226 ? 14.522 -7.096 -34.527 1.00 92.19 226 TRP A O 1
ATOM 1804 N N . LEU A 1 227 ? 16.400 -7.259 -35.753 1.00 91.12 227 LEU A N 1
ATOM 1805 C CA . LEU A 1 227 ? 15.873 -8.260 -36.685 1.00 91.12 227 LEU A CA 1
ATOM 1806 C C . LEU A 1 227 ? 15.472 -9.574 -36.003 1.00 91.12 227 LEU A C 1
ATOM 1808 O O . LEU A 1 227 ? 14.436 -10.131 -36.350 1.00 91.12 227 LEU A O 1
ATOM 1812 N N . LEU A 1 228 ? 16.224 -10.040 -34.997 1.00 89.25 228 LEU A N 1
ATOM 1813 C CA . LEU A 1 228 ? 15.837 -11.233 -34.226 1.00 89.25 228 LEU A CA 1
ATOM 1814 C C . LEU A 1 228 ? 14.488 -11.048 -33.516 1.00 89.25 228 LEU A C 1
ATOM 1816 O O . LEU A 1 228 ? 13.661 -11.954 -33.534 1.00 89.25 228 LEU A O 1
ATOM 1820 N N . LYS A 1 229 ? 14.231 -9.863 -32.947 1.00 88.88 229 LYS A N 1
ATOM 1821 C CA . LYS A 1 229 ? 12.935 -9.546 -32.326 1.00 88.88 229 LYS A CA 1
ATOM 1822 C C . LYS A 1 229 ? 11.815 -9.415 -33.353 1.00 88.88 229 LYS A C 1
ATOM 1824 O O . LYS A 1 229 ? 10.721 -9.912 -33.114 1.00 88.88 229 LYS A O 1
ATOM 1829 N N . ALA A 1 230 ? 12.091 -8.801 -34.503 1.00 88.50 230 ALA A N 1
ATOM 1830 C CA . ALA A 1 230 ? 11.130 -8.737 -35.601 1.00 88.50 230 ALA A CA 1
ATOM 1831 C C . ALA A 1 230 ? 10.750 -10.144 -36.105 1.00 88.50 230 ALA A C 1
ATOM 1833 O O . ALA A 1 230 ? 9.579 -10.392 -36.385 1.00 88.50 230 ALA A O 1
ATOM 1834 N N . GLN A 1 231 ? 11.705 -11.082 -36.151 1.00 87.75 231 GLN A N 1
ATOM 1835 C CA . GLN A 1 231 ? 11.446 -12.485 -36.488 1.00 87.75 231 GLN A CA 1
ATOM 1836 C C . GLN A 1 231 ? 10.652 -13.209 -35.391 1.00 87.75 231 GLN A C 1
ATOM 1838 O O . GLN A 1 231 ? 9.739 -13.968 -35.701 1.00 87.75 231 GLN A O 1
ATOM 1843 N N . GLU A 1 232 ? 10.961 -12.969 -34.116 1.00 87.81 232 GLU A N 1
ATOM 1844 C CA . GLU A 1 232 ? 10.207 -13.514 -32.979 1.00 87.81 232 GLU A CA 1
ATOM 1845 C C . GLU A 1 232 ? 8.739 -13.045 -33.002 1.00 87.81 232 GLU A C 1
ATOM 1847 O O . GLU A 1 232 ? 7.824 -13.848 -32.820 1.00 87.81 232 GLU A O 1
ATOM 1852 N N . ASP A 1 233 ? 8.499 -11.766 -33.305 1.00 84.69 233 ASP A N 1
ATOM 1853 C CA . ASP A 1 233 ? 7.155 -11.200 -33.455 1.00 84.69 233 ASP A CA 1
ATOM 1854 C C . ASP A 1 233 ? 6.437 -11.690 -34.721 1.00 84.69 233 ASP A C 1
ATOM 1856 O O . ASP A 1 233 ? 5.226 -11.915 -34.683 1.00 84.69 233 ASP A O 1
ATOM 1860 N N . ALA A 1 234 ? 7.155 -11.909 -35.828 1.00 84.38 234 ALA A N 1
ATOM 1861 C CA . ALA A 1 234 ? 6.603 -12.560 -37.015 1.00 84.38 234 ALA A CA 1
ATOM 1862 C C . ALA A 1 234 ? 6.161 -13.999 -36.694 1.00 84.38 234 ALA A C 1
ATOM 1864 O O . ALA A 1 234 ? 5.020 -14.365 -36.971 1.00 84.38 234 ALA A O 1
ATOM 1865 N N . ASN A 1 235 ? 7.006 -14.778 -36.011 1.00 86.31 235 ASN A N 1
ATOM 1866 C CA . ASN A 1 235 ? 6.684 -16.136 -35.567 1.00 86.31 235 ASN A CA 1
ATOM 1867 C C . ASN A 1 235 ? 5.479 -16.143 -34.608 1.00 86.31 235 ASN A C 1
ATOM 1869 O O . ASN A 1 235 ? 4.563 -16.945 -34.782 1.00 86.31 235 ASN A O 1
ATOM 1873 N N . ARG A 1 236 ? 5.421 -15.211 -33.642 1.00 82.88 236 ARG A N 1
ATOM 1874 C CA . ARG A 1 236 ? 4.255 -15.039 -32.754 1.00 82.88 236 ARG A CA 1
ATOM 1875 C C . ARG A 1 236 ? 2.960 -14.799 -33.529 1.00 82.88 236 ARG A C 1
ATOM 1877 O O . ARG A 1 236 ? 1.937 -15.361 -33.158 1.00 82.88 236 ARG A O 1
ATOM 1884 N N . ARG A 1 237 ? 2.987 -13.991 -34.594 1.00 77.94 237 ARG A N 1
ATOM 1885 C CA . ARG A 1 237 ? 1.804 -13.707 -35.431 1.00 77.94 237 ARG A CA 1
ATOM 1886 C C . ARG A 1 237 ? 1.340 -14.904 -36.260 1.00 77.94 237 ARG A C 1
ATOM 1888 O O . ARG A 1 237 ? 0.158 -14.972 -36.562 1.00 77.94 237 ARG A O 1
ATOM 1895 N N . VAL A 1 238 ? 2.244 -15.818 -36.612 1.00 75.94 238 VAL A N 1
ATOM 1896 C CA . VAL A 1 238 ? 1.913 -17.069 -37.321 1.00 75.94 238 VAL A CA 1
ATOM 1897 C C . VAL A 1 238 ? 1.349 -18.128 -36.364 1.00 75.94 238 VAL A C 1
ATOM 1899 O O . VAL A 1 238 ? 0.477 -18.894 -36.754 1.00 75.94 238 VAL A O 1
ATOM 1902 N N . ILE A 1 239 ? 1.832 -18.171 -35.117 1.00 73.75 239 ILE A N 1
ATOM 1903 C CA . ILE A 1 239 ? 1.438 -19.180 -34.114 1.00 73.75 239 ILE A CA 1
ATOM 1904 C C . ILE A 1 239 ? 0.181 -18.769 -33.328 1.00 73.75 239 ILE A C 1
ATOM 1906 O O . ILE A 1 239 ? -0.555 -19.632 -32.850 1.00 73.75 239 ILE A O 1
ATOM 1910 N N . ALA A 1 240 ? -0.076 -17.469 -33.160 1.00 66.56 240 ALA A N 1
ATOM 1911 C CA . ALA A 1 240 ? -1.261 -17.001 -32.452 1.00 66.56 240 ALA A CA 1
ATOM 1912 C C . ALA A 1 240 ? -2.541 -17.442 -33.189 1.00 66.56 240 ALA A C 1
ATOM 1914 O O . ALA A 1 240 ? -2.664 -17.166 -34.386 1.00 66.56 240 ALA A O 1
ATOM 1915 N N . PRO A 1 241 ? -3.520 -18.068 -32.502 1.00 63.62 241 PRO A N 1
ATOM 1916 C CA . PRO A 1 241 ? -4.813 -18.337 -33.116 1.00 63.62 241 PRO A CA 1
ATOM 1917 C C . PRO A 1 241 ? -5.433 -17.011 -33.580 1.00 63.62 241 PRO A C 1
ATOM 1919 O O . PRO A 1 241 ? -5.222 -15.980 -32.922 1.00 63.62 241 PRO A O 1
ATOM 1922 N N . PRO A 1 242 ? -6.192 -17.003 -34.693 1.00 62.72 242 PRO A N 1
ATOM 1923 C CA . PRO A 1 242 ? -6.869 -15.797 -35.138 1.00 62.72 242 PRO A CA 1
ATOM 1924 C C . PRO A 1 242 ? -7.699 -15.267 -33.973 1.00 62.72 242 PRO A C 1
ATOM 1926 O O . PRO A 1 242 ? -8.469 -16.013 -33.367 1.00 62.72 242 PRO A O 1
ATOM 1929 N N . ARG A 1 243 ? -7.517 -13.984 -33.630 1.00 55.75 243 ARG A N 1
ATOM 1930 C CA . ARG A 1 243 ? -8.379 -13.330 -32.644 1.00 55.75 243 ARG A CA 1
ATOM 1931 C C . ARG A 1 243 ? -9.809 -13.524 -33.121 1.00 55.75 243 ARG A C 1
ATOM 1933 O O . ARG A 1 243 ? -10.171 -12.953 -34.147 1.00 55.75 243 ARG A O 1
ATOM 1940 N N . THR A 1 244 ? -10.593 -14.298 -32.376 1.00 54.28 244 THR A N 1
ATOM 1941 C CA . THR A 1 244 ? -12.032 -14.396 -32.583 1.00 54.28 244 THR A CA 1
ATOM 1942 C C . THR A 1 244 ? -12.594 -13.002 -32.368 1.00 54.28 244 THR A C 1
ATOM 1944 O O . THR A 1 244 ? -12.817 -12.574 -31.236 1.00 54.28 244 THR A O 1
ATOM 1947 N N . SER A 1 245 ? -12.753 -12.252 -33.457 1.00 56.38 245 SER A N 1
ATOM 1948 C CA . SER A 1 245 ? -13.551 -11.041 -33.459 1.00 56.38 245 SER A CA 1
ATOM 1949 C C . SER A 1 245 ? -14.924 -11.468 -32.973 1.00 56.38 245 SER A C 1
ATOM 1951 O O . SER A 1 245 ? -15.578 -12.267 -33.650 1.00 56.38 245 SER A O 1
ATOM 1953 N N . GLN A 1 246 ? -15.335 -10.995 -31.794 1.00 58.56 246 GLN A N 1
ATOM 1954 C CA . GLN A 1 246 ? -16.726 -11.152 -31.398 1.00 58.56 246 GLN A CA 1
ATOM 1955 C C . GLN A 1 246 ? -17.579 -10.617 -32.555 1.00 58.56 246 GLN A C 1
ATOM 1957 O O . GLN A 1 246 ? -17.238 -9.558 -33.099 1.00 58.56 246 GLN A O 1
ATOM 1962 N N . PRO A 1 247 ? -18.621 -11.350 -32.988 1.00 63.38 247 PRO A N 1
ATOM 1963 C CA . PRO A 1 247 ? -19.522 -10.827 -33.999 1.00 63.38 247 PRO A CA 1
ATOM 1964 C C . PRO A 1 247 ? -20.040 -9.465 -33.515 1.00 63.38 247 PRO A C 1
ATOM 1966 O O . PRO A 1 247 ? -20.249 -9.302 -32.307 1.00 63.38 247 PRO A O 1
ATOM 1969 N N . PRO A 1 248 ? -20.199 -8.474 -34.412 1.00 65.12 248 PRO A N 1
ATOM 1970 C CA . PRO A 1 248 ? -20.669 -7.156 -34.013 1.00 65.12 248 PRO A CA 1
ATOM 1971 C C . PRO A 1 248 ? -21.977 -7.310 -33.237 1.00 65.12 248 PRO A C 1
ATOM 1973 O O . PRO A 1 248 ? -22.866 -8.047 -33.670 1.00 65.12 248 PRO A O 1
ATOM 1976 N N . LEU A 1 249 ? -22.067 -6.648 -32.078 1.00 60.53 249 LEU A N 1
ATOM 1977 C CA . LEU A 1 249 ? -23.250 -6.700 -31.221 1.00 60.53 249 LEU A CA 1
ATOM 1978 C C . LEU A 1 249 ? -24.486 -6.395 -32.068 1.00 60.53 249 LEU A C 1
ATOM 1980 O O . LEU A 1 249 ? -24.579 -5.326 -32.674 1.00 60.53 249 LEU A O 1
ATOM 1984 N N . ASN A 1 250 ? -25.421 -7.345 -32.128 1.00 64.12 250 ASN A N 1
ATOM 1985 C CA . ASN A 1 250 ? -26.652 -7.177 -32.885 1.00 64.12 250 ASN A CA 1
ATOM 1986 C C . ASN A 1 250 ? -27.540 -6.146 -32.176 1.00 64.12 250 ASN A C 1
ATOM 1988 O O . ASN A 1 250 ? -28.366 -6.493 -31.333 1.00 64.12 250 ASN A O 1
ATOM 1992 N N . MET A 1 251 ? -27.374 -4.875 -32.546 1.00 60.06 251 MET A N 1
ATOM 1993 C CA . MET A 1 251 ? -28.110 -3.744 -31.971 1.00 60.06 251 MET A CA 1
ATOM 1994 C C . MET A 1 251 ? -29.601 -3.726 -32.349 1.00 60.06 251 MET A C 1
ATOM 1996 O O . MET A 1 251 ? -30.310 -2.793 -31.991 1.00 60.06 251 MET A O 1
ATOM 2000 N N . SER A 1 252 ? -30.086 -4.755 -33.051 1.00 63.31 252 SER A N 1
ATOM 2001 C CA . SER A 1 252 ? -31.500 -4.962 -33.361 1.00 63.31 252 SER A CA 1
ATOM 2002 C C . SER A 1 252 ? -32.235 -5.842 -32.334 1.00 63.31 252 SER A C 1
ATOM 2004 O O . SER A 1 252 ? -33.413 -6.132 -32.535 1.00 63.31 252 SER A O 1
ATOM 2006 N N . SER A 1 253 ? -31.566 -6.304 -31.266 1.00 56.81 253 SER A N 1
ATOM 2007 C CA . SER A 1 253 ? -32.174 -7.134 -30.214 1.00 56.81 253 SER A CA 1
ATOM 2008 C C . SER A 1 253 ? -32.467 -6.336 -28.940 1.00 56.81 253 SER A C 1
ATOM 2010 O O . SER A 1 253 ? -31.580 -6.080 -28.127 1.00 56.81 253 SER A O 1
ATOM 2012 N N . THR A 1 254 ? -33.743 -6.008 -28.734 1.00 60.44 254 THR A N 1
ATOM 2013 C CA . THR A 1 254 ? -34.268 -5.338 -27.526 1.00 60.44 254 THR A CA 1
ATOM 2014 C C . THR A 1 254 ? -34.435 -6.293 -26.329 1.00 60.44 254 THR A C 1
ATOM 2016 O O . THR A 1 254 ? -34.914 -5.886 -25.280 1.00 60.44 254 THR A O 1
ATOM 2019 N N . ALA A 1 255 ? -33.996 -7.554 -26.437 1.00 58.56 255 ALA A N 1
ATOM 2020 C CA . ALA A 1 255 ? -34.155 -8.581 -25.395 1.00 58.56 255 ALA A CA 1
ATOM 2021 C C . ALA A 1 255 ? -33.464 -8.252 -24.050 1.00 58.56 255 ALA A C 1
ATOM 2023 O O . ALA A 1 255 ? -33.730 -8.904 -23.049 1.00 58.56 255 ALA A O 1
ATOM 2024 N N . TRP A 1 256 ? -32.603 -7.231 -24.017 1.00 61.09 256 TRP A N 1
ATOM 2025 C CA . TRP A 1 256 ? -31.950 -6.712 -22.808 1.00 61.09 256 TRP A CA 1
ATOM 2026 C C . TRP A 1 256 ? -32.808 -5.695 -22.028 1.00 61.09 256 TRP A C 1
ATOM 2028 O O . TRP A 1 256 ? -32.357 -5.184 -21.009 1.00 61.09 256 TRP A O 1
ATOM 2038 N N . ALA A 1 257 ? -34.005 -5.349 -22.518 1.00 56.12 257 ALA A N 1
ATOM 2039 C CA . ALA A 1 257 ? -34.871 -4.315 -21.939 1.00 56.12 257 ALA A CA 1
ATOM 2040 C C . ALA A 1 257 ? -36.105 -4.865 -21.190 1.00 56.12 257 ALA A C 1
ATOM 2042 O O . ALA A 1 257 ? -36.929 -4.077 -20.734 1.00 56.12 257 ALA A O 1
ATOM 2043 N N . GLU A 1 258 ? -36.238 -6.191 -21.064 1.00 56.16 258 GLU A N 1
ATOM 2044 C CA . GLU A 1 258 ? -37.386 -6.859 -20.422 1.00 56.16 258 GLU A CA 1
ATOM 2045 C C . GLU A 1 258 ? -37.018 -7.616 -19.130 1.00 56.16 258 GLU A C 1
ATOM 2047 O 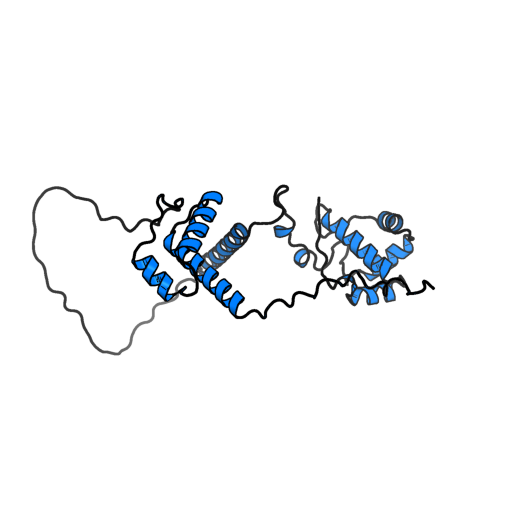O . GLU A 1 258 ? -37.751 -8.506 -18.704 1.00 56.16 258 GLU A O 1
ATOM 2052 N N . GLU A 1 259 ? -35.915 -7.260 -18.461 1.00 55.19 259 GLU A N 1
ATOM 2053 C CA . GLU A 1 259 ? -35.687 -7.705 -17.078 1.00 55.19 259 GLU A CA 1
ATOM 2054 C C . GLU A 1 259 ? -36.418 -6.760 -16.102 1.00 55.19 259 GLU A C 1
ATOM 2056 O O . GLU A 1 259 ? -36.065 -5.578 -16.011 1.00 55.19 259 GLU A O 1
ATOM 2061 N N . PRO A 1 260 ? -37.463 -7.225 -15.384 1.00 56.56 260 PRO A N 1
ATOM 2062 C CA . PRO A 1 260 ? -38.187 -6.391 -14.436 1.00 56.56 260 PRO A CA 1
ATOM 2063 C C . PRO A 1 260 ? -37.320 -6.104 -13.208 1.00 56.56 260 PRO A C 1
ATOM 2065 O O . PRO A 1 260 ? -36.833 -7.020 -12.548 1.00 56.56 260 PRO A O 1
ATOM 2068 N N . ILE A 1 261 ? -37.178 -4.823 -12.866 1.00 50.03 261 ILE A N 1
ATOM 2069 C CA . ILE A 1 261 ? -36.523 -4.395 -11.626 1.00 50.03 261 ILE A CA 1
ATOM 2070 C C . ILE A 1 261 ? -37.480 -4.650 -10.451 1.00 50.03 261 ILE A C 1
ATOM 2072 O O . ILE A 1 261 ? -38.382 -3.845 -10.206 1.00 50.03 261 ILE A O 1
ATOM 2076 N N . LEU A 1 262 ? -37.252 -5.752 -9.730 1.00 45.00 262 LEU A N 1
ATOM 2077 C CA . LEU A 1 262 ? -37.718 -6.012 -8.362 1.00 45.00 262 LEU A CA 1
ATOM 2078 C C . LEU A 1 262 ? -36.589 -6.664 -7.551 1.00 45.00 262 LEU A C 1
ATOM 2080 O O . LEU A 1 262 ? -36.081 -7.710 -8.008 1.00 45.00 262 LEU A O 1
#

Foldseek 3Di:
DADFDDDPCLLPPVLLVQLCVQLVHDSVLLSLLVVVLQVQLCVDPVRQFHDDDLVNSCVVPVHDSSSSVSSVVSCDPPQAPVRGGPCRCVRGPPQQSPQDPVGRGDDPVRVVVVVVVVVVVVVVVVPPDDDDDDDDDDDDDDDDDDDDDDDDDDDDDDDDDDDDDDDPQQDFDQQDPPPDQDPVNVVLLCVQQVLDDPVVLVVVLVVVSVVVVGTDSDPSVVSSVSRNVVSVVSVVVVPDDPPPPDDPPPPVDPVVVPDDDD

pLDDT: mean 74.39, std 21.43, range [27.66, 98.0]

Secondary structure (DSSP, 8-state):
-------TTGGG-HHHHHHHHHH---HHHHHHHHHHHHHHHHHSSSTTB----HHHHHHHHT--HHHHHHHHHHHBTTTEETTEETTHHHHS-HHHH---TTT-S--HHHHHHHHHHHHHHHHHHTT----------------------------------PPPPP------BPPPSS----HHHHHHHHHH-TTS-HHHHHHHHHHHHHHT---BS-HHHHHHHHHHHHHHHHHHHHHSPP---PPPP-TT-GGGG-----